Protein AF-A0A812L1A7-F1 (afdb_monomer_lite)

Secondary structure (DSSP, 8-state):
--S-SSSSS---HHHH-HHHHHHHHHHHHHHHHHH--TT--HHHHHHSHHHHHHHHS-BTTTTB--SSEEEHHHHHHHHHHTTSS-TTSSHHHHHHHH-TTSSSEEETHHHHHHHH----GGGTSPP-HHHHHHHHHHHHHHHSSHHHHIIIII-SSS-SS--HHHHHHHHHHTT--S-TTTT-

Structure (mmCIF, N/CA/C/O backbone):
data_AF-A0A812L1A7-F1
#
_entry.id   AF-A0A812L1A7-F1
#
loop_
_atom_site.group_PDB
_atom_site.id
_atom_site.type_symbol
_atom_site.label_atom_id
_atom_site.label_alt_id
_atom_site.label_comp_id
_atom_site.label_asym_id
_atom_site.label_entity_id
_atom_site.label_seq_id
_atom_site.pdbx_PDB_ins_code
_atom_site.Cartn_x
_atom_site.Cartn_y
_atom_site.Cartn_z
_atom_site.occupancy
_atom_site.B_iso_or_equiv
_atom_site.auth_seq_id
_atom_site.auth_comp_id
_atom_site.auth_asym_id
_atom_site.auth_atom_id
_atom_site.pdbx_PDB_model_num
ATOM 1 N N . ARG A 1 1 ? 2.038 -19.462 12.279 1.00 49.19 1 ARG A N 1
ATOM 2 C CA . ARG A 1 1 ? 1.525 -18.584 13.356 1.00 49.19 1 ARG A CA 1
ATOM 3 C C . ARG A 1 1 ? 2.384 -17.345 13.619 1.00 49.19 1 ARG A C 1
ATOM 5 O O . ARG A 1 1 ? 1.923 -16.506 14.358 1.00 49.19 1 ARG A O 1
ATOM 12 N N . SER A 1 2 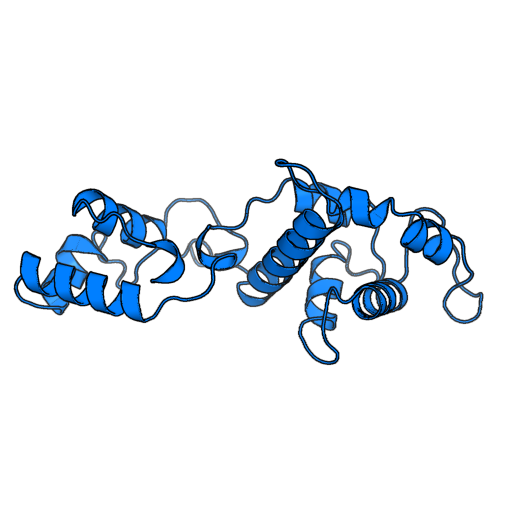? 3.599 -17.200 13.069 1.00 61.22 2 SER A N 1
ATOM 13 C CA . SER A 1 2 ? 4.426 -15.995 13.290 1.00 61.22 2 SER A CA 1
ATOM 14 C C . SER A 1 2 ? 4.256 -14.890 12.237 1.00 61.22 2 SER A C 1
ATOM 16 O O . SER A 1 2 ? 4.809 -13.817 12.426 1.00 61.22 2 SER A O 1
ATOM 18 N N . LEU A 1 3 ? 3.579 -15.174 11.117 1.00 61.34 3 LEU A N 1
ATOM 19 C CA . LEU A 1 3 ? 3.405 -14.243 9.986 1.00 61.34 3 LEU A CA 1
ATOM 20 C C . LEU A 1 3 ? 1.955 -13.773 9.809 1.00 61.34 3 LEU A C 1
ATOM 22 O O . LEU A 1 3 ? 1.720 -12.755 9.179 1.00 61.34 3 LEU A O 1
ATOM 26 N N . ASP A 1 4 ? 1.021 -14.532 10.372 1.00 69.25 4 ASP A N 1
ATOM 27 C CA . ASP A 1 4 ? -0.407 -14.240 10.448 1.00 69.25 4 ASP A CA 1
ATOM 28 C C . ASP A 1 4 ? -0.616 -13.554 11.801 1.00 69.25 4 ASP A C 1
ATOM 30 O O . ASP A 1 4 ? -0.660 -14.226 12.837 1.00 69.25 4 ASP A O 1
ATOM 34 N N . LEU A 1 5 ? -0.484 -12.224 11.795 1.00 62.59 5 LEU A N 1
ATOM 35 C CA . LEU A 1 5 ? -0.440 -11.398 13.006 1.00 62.59 5 LEU A CA 1
ATOM 36 C C . LEU A 1 5 ? -1.834 -11.190 13.604 1.00 62.59 5 LEU A C 1
ATOM 38 O O . LEU A 1 5 ? -1.938 -11.000 14.811 1.00 62.59 5 LEU A O 1
ATOM 42 N N . ASP A 1 6 ? -2.869 -11.241 12.773 1.00 68.50 6 ASP A N 1
ATOM 43 C CA . ASP A 1 6 ? -4.282 -11.082 13.114 1.00 68.50 6 ASP A CA 1
ATOM 44 C C . ASP A 1 6 ? -5.048 -12.410 13.202 1.00 68.50 6 ASP A C 1
ATOM 46 O O . ASP A 1 6 ? -6.196 -12.437 13.638 1.00 68.50 6 ASP A O 1
ATOM 50 N N . GLY A 1 7 ? -4.402 -13.533 12.888 1.00 64.31 7 GLY A N 1
ATOM 51 C CA . GLY A 1 7 ? -4.924 -14.873 13.141 1.00 64.31 7 GLY A CA 1
ATOM 52 C C . GLY A 1 7 ? -6.082 -15.272 12.228 1.00 64.31 7 GLY A C 1
ATOM 53 O O . GLY A 1 7 ? -6.804 -16.219 12.563 1.00 64.31 7 GLY A O 1
ATOM 54 N N . ASP A 1 8 ? -6.276 -14.572 11.109 1.00 71.81 8 ASP A N 1
ATOM 55 C CA . ASP A 1 8 ? -7.391 -14.785 10.184 1.00 71.81 8 ASP A CA 1
ATOM 56 C C . ASP A 1 8 ? -7.114 -15.899 9.155 1.00 71.81 8 ASP A C 1
ATOM 58 O O . ASP A 1 8 ? -8.019 -16.354 8.450 1.00 71.81 8 ASP A O 1
ATOM 62 N N . GLY A 1 9 ? -5.884 -16.425 9.144 1.00 71.12 9 GLY A N 1
ATOM 63 C CA . GLY A 1 9 ? -5.439 -17.486 8.248 1.00 71.12 9 GLY A CA 1
ATOM 64 C C . GLY A 1 9 ? -4.952 -16.989 6.887 1.00 71.12 9 GLY A C 1
ATOM 65 O O . GLY A 1 9 ? -4.507 -17.812 6.077 1.00 71.12 9 GLY A O 1
ATOM 66 N N . GLU A 1 10 ? -4.984 -15.683 6.644 1.00 74.69 10 GLU A N 1
ATOM 67 C CA . GLU A 1 10 ? -4.370 -15.010 5.511 1.00 74.69 10 GLU A CA 1
ATOM 68 C C . GLU A 1 10 ? -3.132 -14.225 5.969 1.00 74.69 10 GLU A C 1
ATOM 70 O O . GLU A 1 10 ? -2.863 -14.021 7.147 1.00 74.69 10 GLU A O 1
ATOM 75 N N . VAL A 1 11 ? -2.264 -13.874 5.022 1.00 77.56 11 VAL A N 1
ATOM 76 C CA . VAL A 1 11 ? -1.099 -13.037 5.315 1.00 77.56 11 VAL A CA 1
ATOM 77 C C . VAL A 1 11 ? -0.957 -12.028 4.187 1.00 77.56 11 VAL A C 1
ATOM 79 O O . VAL A 1 11 ? -0.493 -12.362 3.092 1.00 77.56 11 VAL A O 1
ATOM 82 N N . GLY A 1 12 ? -1.366 -10.793 4.466 1.00 83.75 12 GLY A N 1
ATOM 83 C CA . GLY A 1 12 ? -1.247 -9.666 3.549 1.00 83.75 12 GLY A CA 1
ATOM 84 C C . GLY A 1 12 ? 0.199 -9.201 3.351 1.00 83.75 12 GLY A C 1
ATOM 85 O O . GLY A 1 12 ? 1.093 -9.440 4.172 1.00 83.75 12 GLY A O 1
ATOM 86 N N . LEU A 1 13 ? 0.446 -8.489 2.250 1.00 86.38 13 LEU A N 1
ATOM 87 C CA . LEU A 1 13 ? 1.769 -7.924 1.961 1.00 86.38 13 LEU A CA 1
ATOM 88 C C . LEU A 1 13 ? 2.162 -6.862 3.002 1.00 86.38 13 LEU A C 1
ATOM 90 O O . LEU A 1 13 ? 3.332 -6.737 3.354 1.00 86.38 13 LEU A O 1
ATOM 94 N N . GLU A 1 14 ? 1.179 -6.137 3.524 1.00 87.00 14 GLU A N 1
ATOM 95 C CA . GLU A 1 14 ? 1.282 -5.167 4.610 1.00 87.00 14 GLU A CA 1
ATOM 96 C C . GLU A 1 14 ? 1.751 -5.781 5.933 1.00 87.00 14 GLU A C 1
ATOM 98 O O . GLU A 1 14 ? 2.463 -5.117 6.683 1.00 87.00 14 GLU A O 1
ATOM 103 N N . ALA A 1 15 ? 1.424 -7.051 6.192 1.00 82.88 15 ALA A N 1
ATOM 104 C CA . ALA A 1 15 ? 1.871 -7.770 7.381 1.00 82.88 15 ALA A CA 1
ATOM 105 C C . ALA A 1 15 ? 3.306 -8.303 7.215 1.00 82.88 15 ALA A C 1
ATOM 107 O O . ALA A 1 15 ? 4.096 -8.283 8.159 1.00 82.88 15 ALA A O 1
ATOM 108 N N . LEU A 1 16 ? 3.674 -8.745 6.005 1.00 84.38 16 LEU A N 1
ATOM 109 C CA . LEU A 1 16 ? 5.003 -9.304 5.714 1.00 84.38 16 LEU A CA 1
ATOM 110 C C . LEU A 1 16 ? 6.081 -8.243 5.503 1.00 84.38 16 LEU A C 1
ATOM 112 O O . LEU A 1 16 ? 7.225 -8.415 5.925 1.00 84.38 16 LEU A O 1
ATOM 116 N N . ALA A 1 17 ? 5.740 -7.184 4.777 1.00 87.12 17 ALA A N 1
ATOM 117 C CA . ALA A 1 17 ? 6.679 -6.181 4.304 1.00 87.12 17 ALA A CA 1
ATOM 118 C C . ALA A 1 17 ? 5.995 -4.803 4.244 1.00 87.12 17 ALA A C 1
ATOM 120 O O . ALA A 1 17 ? 5.817 -4.260 3.152 1.00 87.12 17 ALA A O 1
ATOM 121 N N . PRO A 1 18 ? 5.645 -4.201 5.398 1.00 86.44 18 PRO A N 1
ATOM 122 C CA . PRO A 1 18 ? 4.819 -2.990 5.469 1.00 86.44 18 PRO A CA 1
ATOM 123 C C . PRO A 1 18 ? 5.368 -1.835 4.626 1.00 86.44 18 PRO A C 1
ATOM 125 O O . PRO A 1 18 ? 4.641 -1.231 3.845 1.00 86.44 18 PRO A O 1
ATOM 128 N N . VAL A 1 19 ? 6.679 -1.588 4.693 1.00 87.12 19 VAL A N 1
ATOM 129 C CA . VAL A 1 19 ? 7.326 -0.505 3.928 1.00 87.12 19 VAL A CA 1
ATOM 130 C C . VAL A 1 19 ? 7.289 -0.776 2.417 1.00 87.12 19 VAL A C 1
ATOM 132 O O . VAL A 1 19 ? 7.146 0.144 1.610 1.00 87.12 19 VAL A O 1
ATOM 135 N N . ALA A 1 20 ? 7.420 -2.043 2.008 1.00 89.00 20 ALA A N 1
ATOM 136 C CA . ALA A 1 20 ? 7.327 -2.426 0.602 1.00 89.00 20 ALA A CA 1
ATOM 137 C C . ALA A 1 20 ? 5.882 -2.321 0.102 1.00 89.00 20 ALA A C 1
ATOM 139 O O . ALA A 1 20 ? 5.663 -1.800 -0.989 1.00 89.00 20 ALA A O 1
ATOM 140 N N . ALA A 1 21 ? 4.914 -2.759 0.912 1.00 90.88 21 ALA A N 1
ATOM 141 C CA . ALA A 1 21 ? 3.491 -2.634 0.629 1.00 90.88 21 ALA A CA 1
ATOM 142 C C . ALA A 1 21 ? 3.104 -1.164 0.421 1.00 90.88 21 ALA A C 1
ATOM 144 O O . ALA A 1 21 ? 2.554 -0.824 -0.620 1.00 90.88 21 ALA A O 1
ATOM 145 N N . GLU A 1 22 ? 3.481 -0.274 1.340 1.00 88.88 22 GLU A N 1
ATOM 146 C CA . GLU A 1 22 ? 3.251 1.171 1.220 1.00 88.88 22 GLU A CA 1
ATOM 147 C C . GLU A 1 22 ? 3.880 1.743 -0.059 1.00 88.88 22 GLU A C 1
ATOM 149 O O . GLU A 1 22 ? 3.225 2.432 -0.842 1.00 88.88 22 GLU A O 1
ATOM 154 N N . THR A 1 23 ? 5.136 1.385 -0.334 1.00 89.88 23 THR A N 1
ATOM 155 C CA . THR A 1 23 ? 5.854 1.856 -1.527 1.00 89.88 23 THR A CA 1
ATOM 156 C C . THR A 1 23 ? 5.176 1.401 -2.826 1.00 89.88 23 THR A C 1
ATOM 158 O O . THR A 1 23 ? 5.037 2.182 -3.772 1.00 89.88 23 THR A O 1
ATOM 161 N N . LEU A 1 24 ? 4.743 0.141 -2.891 1.00 91.25 24 LEU A N 1
ATOM 162 C CA . LEU A 1 24 ? 4.042 -0.425 -4.043 1.00 91.25 24 LEU A CA 1
ATOM 163 C C . LEU A 1 24 ? 2.636 0.161 -4.198 1.00 91.25 24 LEU A C 1
ATOM 165 O O . LEU A 1 24 ? 2.216 0.428 -5.323 1.00 91.25 24 LEU A O 1
ATOM 169 N N . ALA A 1 25 ? 1.928 0.392 -3.091 1.00 91.31 25 ALA A N 1
ATOM 170 C CA . ALA A 1 25 ? 0.604 1.000 -3.083 1.00 91.31 25 ALA A CA 1
ATOM 171 C C . ALA A 1 25 ? 0.666 2.436 -3.619 1.00 91.31 25 ALA A C 1
ATOM 173 O O . ALA A 1 25 ? -0.082 2.778 -4.536 1.00 91.31 25 ALA A O 1
ATOM 174 N N . GLY A 1 26 ? 1.625 3.236 -3.143 1.00 89.69 26 GLY A N 1
ATOM 175 C CA . GLY A 1 26 ? 1.858 4.593 -3.638 1.00 89.69 26 GLY A CA 1
ATOM 176 C C . GLY A 1 26 ? 2.230 4.622 -5.124 1.00 89.69 26 GLY A C 1
ATOM 177 O O . GLY A 1 26 ? 1.664 5.400 -5.895 1.00 89.69 26 GLY A O 1
ATOM 178 N N . PHE A 1 27 ? 3.120 3.725 -5.569 1.00 90.56 27 PHE A N 1
ATOM 179 C CA . PHE A 1 27 ? 3.441 3.596 -6.995 1.00 90.56 27 PHE A CA 1
ATOM 180 C C . PHE A 1 27 ? 2.211 3.211 -7.829 1.00 90.56 27 PHE A C 1
ATOM 182 O O . PHE A 1 27 ? 1.974 3.805 -8.883 1.00 90.56 27 PHE A O 1
ATOM 189 N N . LYS A 1 28 ? 1.400 2.260 -7.354 1.00 90.88 28 LYS A N 1
ATOM 190 C CA . LYS A 1 28 ? 0.164 1.854 -8.027 1.00 90.88 28 LYS A CA 1
ATOM 191 C C . LYS A 1 28 ? -0.818 3.017 -8.149 1.00 90.88 28 LYS A C 1
ATOM 193 O O . LYS A 1 28 ? -1.335 3.242 -9.239 1.00 90.88 28 LYS A O 1
ATOM 198 N N . GLN A 1 29 ? -1.049 3.781 -7.080 1.00 89.69 29 GLN A N 1
ATOM 199 C CA . GLN A 1 29 ? -1.911 4.967 -7.127 1.00 89.69 29 GLN A CA 1
ATOM 200 C C . GLN A 1 29 ? -1.421 5.989 -8.150 1.00 89.69 29 GLN A C 1
ATOM 202 O O . GLN A 1 29 ? -2.212 6.491 -8.949 1.00 89.69 29 GLN A O 1
ATOM 207 N N . TRP A 1 30 ? -0.114 6.263 -8.163 1.00 89.94 30 TRP A N 1
ATOM 208 C CA . TRP A 1 30 ? 0.485 7.141 -9.160 1.00 89.94 30 TRP A CA 1
ATOM 209 C C . TRP A 1 30 ? 0.242 6.619 -10.582 1.00 89.94 30 TRP A C 1
ATOM 211 O O . TRP A 1 30 ? -0.208 7.376 -11.444 1.00 89.94 30 TRP A O 1
ATOM 221 N N . ALA A 1 31 ? 0.484 5.328 -10.827 1.00 90.62 31 ALA A N 1
ATOM 222 C CA . ALA A 1 31 ? 0.313 4.721 -12.142 1.00 90.62 31 ALA A CA 1
ATOM 223 C C . ALA A 1 31 ? -1.149 4.771 -12.608 1.00 90.62 31 ALA A C 1
ATOM 225 O O . ALA A 1 31 ? -1.400 5.102 -13.766 1.00 90.62 31 ALA A O 1
ATOM 226 N N . VAL A 1 32 ? -2.102 4.512 -11.709 1.00 88.69 32 VAL A N 1
ATOM 227 C CA . VAL A 1 32 ? -3.544 4.629 -11.977 1.00 88.69 32 VAL A CA 1
ATOM 228 C C . VAL A 1 32 ? -3.920 6.062 -12.331 1.00 88.69 32 VAL A C 1
ATOM 230 O O . VAL A 1 32 ? -4.572 6.282 -13.348 1.00 88.69 32 VAL A O 1
ATOM 233 N N . ALA A 1 33 ? -3.450 7.043 -11.560 1.00 89.25 33 ALA A N 1
ATOM 234 C CA . ALA A 1 33 ? -3.747 8.452 -11.809 1.00 89.25 33 ALA A CA 1
ATOM 235 C C . ALA A 1 33 ? -3.210 8.962 -13.161 1.00 89.25 33 ALA A C 1
ATOM 237 O O . ALA A 1 33 ? -3.797 9.871 -13.744 1.00 89.25 33 ALA A O 1
ATOM 238 N N . HIS A 1 34 ? -2.109 8.394 -13.664 1.00 88.50 34 HIS A N 1
ATOM 239 C CA . HIS A 1 34 ? -1.449 8.863 -14.890 1.00 88.50 34 HIS A CA 1
ATOM 240 C C . HIS A 1 34 ? -1.768 8.026 -16.136 1.00 88.50 34 HIS A C 1
ATOM 242 O O . HIS A 1 34 ? -1.664 8.539 -17.250 1.00 88.50 34 HIS A O 1
ATOM 248 N N . TYR A 1 35 ? -2.125 6.749 -15.975 1.00 84.12 35 TYR A N 1
ATOM 249 C CA . TYR A 1 35 ? -2.236 5.798 -17.088 1.00 84.12 35 TYR A CA 1
ATOM 250 C C . TYR A 1 35 ? -3.511 4.941 -17.060 1.00 84.12 35 TYR A C 1
ATOM 252 O O . TYR A 1 35 ? -3.663 4.097 -17.943 1.00 84.12 35 TYR A O 1
ATOM 260 N N . GLY A 1 36 ? -4.394 5.089 -16.064 1.00 73.00 36 GLY A N 1
ATOM 261 C CA . GLY A 1 36 ? -5.356 4.041 -15.717 1.00 73.00 36 GLY A CA 1
ATOM 262 C C . GLY A 1 36 ? -6.839 4.268 -15.940 1.00 73.00 36 GLY A C 1
ATOM 263 O O . GLY A 1 36 ? -7.311 5.351 -16.268 1.00 73.00 36 GLY A O 1
ATOM 264 N N . THR A 1 37 ? -7.544 3.150 -15.743 1.00 66.06 37 THR A N 1
ATOM 265 C CA . THR A 1 37 ? -9.000 2.993 -15.587 1.00 66.06 37 THR A CA 1
ATOM 266 C C . THR A 1 37 ? -9.269 2.378 -14.203 1.00 66.06 37 THR A C 1
ATOM 268 O O . THR A 1 37 ? -8.320 2.039 -13.491 1.00 66.06 37 THR A O 1
ATOM 271 N N . ASP A 1 38 ? -10.531 2.170 -13.828 1.00 56.03 38 ASP A N 1
ATOM 272 C CA . ASP A 1 38 ? -10.962 1.716 -12.490 1.00 56.03 38 ASP A CA 1
ATOM 273 C C . ASP A 1 38 ? -10.359 0.370 -12.002 1.00 56.03 38 ASP A C 1
ATOM 275 O O . ASP A 1 38 ? -10.516 0.010 -10.836 1.00 56.03 38 ASP A O 1
ATOM 279 N N . LEU A 1 39 ? -9.665 -0.392 -12.864 1.00 55.44 39 LEU A N 1
ATOM 280 C CA . LEU A 1 39 ? -9.136 -1.738 -12.582 1.00 55.44 39 LEU A CA 1
ATOM 281 C C . LEU A 1 39 ? -7.596 -1.841 -12.452 1.00 55.44 39 LEU A C 1
ATOM 283 O O . LEU A 1 39 ? -7.093 -2.951 -12.289 1.00 55.44 39 LEU A O 1
ATOM 287 N N . GLY A 1 40 ? -6.844 -0.732 -12.468 1.00 64.75 40 GLY A N 1
ATOM 288 C CA . GLY A 1 40 ? -5.366 -0.730 -12.387 1.00 64.75 40 GLY A CA 1
ATOM 289 C C . GLY A 1 40 ? -4.674 -0.446 -13.731 1.00 64.75 40 GLY A C 1
ATOM 290 O O . GLY A 1 40 ? -5.288 -0.596 -14.787 1.00 64.75 40 GLY A O 1
ATOM 291 N N . SER A 1 41 ? -3.414 0.018 -13.717 1.00 78.69 41 SER A N 1
ATOM 292 C CA . SER A 1 41 ? -2.672 0.369 -14.948 1.00 78.69 41 SER A CA 1
ATOM 293 C C . SER A 1 41 ? -1.145 0.462 -14.833 1.00 78.69 41 SER A C 1
ATOM 295 O O . SER A 1 41 ? -0.494 1.112 -15.661 1.00 78.69 41 SER A O 1
ATOM 297 N N . CYS A 1 42 ? -0.538 -0.207 -13.859 1.00 90.75 42 CYS A N 1
ATOM 298 C CA . CYS A 1 42 ? 0.907 -0.409 -13.792 1.00 90.75 42 CYS A CA 1
ATOM 299 C C . CYS A 1 42 ? 1.428 -1.057 -15.087 1.00 90.75 42 CYS A C 1
ATOM 301 O O . CYS A 1 42 ? 2.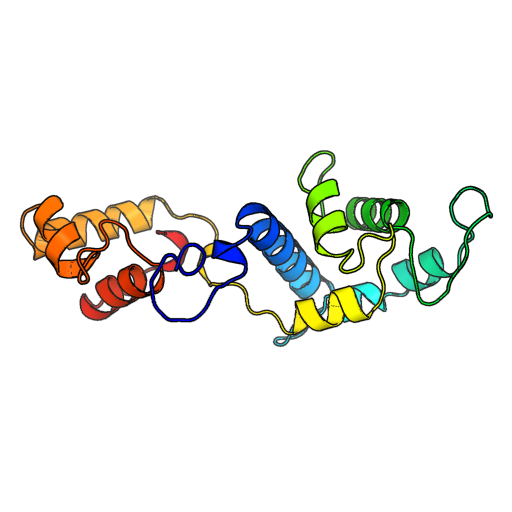462 -0.646 -15.622 1.00 90.75 42 CYS A O 1
ATOM 303 N N . ALA A 1 43 ? 0.683 -2.012 -15.656 1.00 91.88 43 ALA A N 1
ATOM 304 C CA . ALA A 1 43 ? 1.026 -2.629 -16.934 1.00 91.88 43 ALA A CA 1
ATOM 305 C C . ALA A 1 43 ? 0.891 -1.661 -18.125 1.00 91.88 43 ALA A C 1
ATOM 307 O O . ALA A 1 43 ? 1.672 -1.753 -19.075 1.00 91.88 43 ALA A O 1
ATOM 308 N N . LEU A 1 44 ? -0.041 -0.700 -18.088 1.00 90.88 44 LEU A N 1
ATOM 309 C CA . LEU A 1 44 ? -0.143 0.333 -19.130 1.00 90.88 44 LEU A CA 1
ATOM 310 C C . LEU A 1 44 ? 1.017 1.323 -19.052 1.00 90.88 44 LEU A C 1
ATOM 312 O O . LEU A 1 44 ? 1.562 1.704 -20.088 1.00 90.88 44 LEU A O 1
ATOM 316 N N . PHE A 1 45 ? 1.457 1.676 -17.843 1.00 91.38 45 PHE A N 1
ATOM 317 C CA . PHE A 1 45 ? 2.690 2.435 -17.671 1.00 91.38 45 PHE A CA 1
ATOM 318 C C . PHE A 1 45 ? 3.885 1.686 -18.281 1.00 91.38 45 PHE A C 1
ATOM 320 O O . PHE A 1 45 ? 4.639 2.266 -19.068 1.00 91.38 45 PHE A O 1
ATOM 327 N N . TRP A 1 46 ? 4.017 0.381 -18.015 1.00 92.88 46 TRP A N 1
ATOM 328 C CA . TRP A 1 46 ? 5.029 -0.467 -18.654 1.00 92.88 46 TRP A CA 1
ATOM 329 C C . TRP A 1 46 ? 4.921 -0.474 -20.187 1.00 92.88 46 TRP A C 1
ATOM 331 O O . TRP A 1 46 ? 5.938 -0.415 -20.886 1.00 92.88 46 TRP A O 1
ATOM 341 N N . ALA A 1 47 ? 3.707 -0.505 -20.730 1.00 92.06 47 ALA A N 1
ATOM 342 C CA . ALA A 1 47 ? 3.446 -0.464 -22.167 1.00 92.06 47 ALA A CA 1
ATOM 343 C C . ALA A 1 47 ? 3.578 0.940 -22.790 1.00 92.06 47 ALA A C 1
ATOM 345 O O . ALA A 1 47 ? 3.469 1.072 -24.010 1.00 92.06 47 ALA A O 1
ATOM 346 N N . SER A 1 48 ? 3.835 1.984 -21.994 1.00 91.56 48 SER A N 1
ATOM 347 C CA . SER A 1 48 ? 3.936 3.355 -22.496 1.00 91.56 48 SER A CA 1
ATOM 348 C C . SER A 1 48 ? 5.005 3.491 -23.593 1.00 91.56 48 SER A C 1
ATOM 350 O O . SER A 1 48 ? 6.028 2.788 -23.565 1.00 91.56 48 SER A O 1
ATOM 352 N N . PRO A 1 49 ? 4.826 4.418 -24.556 1.00 92.06 49 PRO A N 1
ATOM 353 C CA . PRO A 1 49 ? 5.835 4.678 -25.582 1.00 92.06 49 PRO A CA 1
ATOM 354 C C . PRO A 1 49 ? 7.204 5.019 -24.981 1.00 92.06 49 PRO A C 1
ATOM 356 O O . PRO A 1 49 ? 8.223 4.512 -25.443 1.00 92.06 49 PRO A O 1
ATOM 359 N N . MET A 1 50 ? 7.220 5.799 -23.894 1.00 90.88 50 MET A N 1
ATOM 360 C CA . MET A 1 50 ? 8.435 6.168 -23.165 1.00 90.88 50 MET A CA 1
ATOM 361 C C . MET A 1 50 ? 9.215 4.935 -22.690 1.00 90.88 50 MET A C 1
ATOM 363 O O . MET A 1 50 ? 10.390 4.782 -23.028 1.00 90.88 50 MET A O 1
ATOM 367 N N . LEU A 1 51 ? 8.576 4.031 -21.936 1.00 91.94 51 LEU A N 1
ATOM 368 C CA . LEU A 1 51 ? 9.260 2.839 -21.430 1.00 91.94 51 LEU A CA 1
ATOM 369 C C . LEU A 1 51 ? 9.591 1.838 -22.536 1.00 91.94 51 LEU A C 1
ATOM 371 O O . LEU A 1 51 ? 10.620 1.169 -22.470 1.00 91.94 51 LEU A O 1
ATOM 375 N N . THR A 1 52 ? 8.767 1.761 -23.577 1.00 93.25 52 THR A N 1
ATOM 376 C CA . THR A 1 52 ? 9.031 0.903 -24.736 1.00 93.25 52 THR A CA 1
ATOM 377 C C . THR A 1 52 ? 10.312 1.308 -25.462 1.00 93.25 52 THR A C 1
ATOM 379 O O . THR A 1 52 ? 11.132 0.445 -25.782 1.00 93.25 52 THR A O 1
ATOM 382 N N . GLU A 1 53 ? 10.526 2.603 -25.686 1.00 92.50 53 GLU A N 1
ATOM 383 C CA . GLU A 1 53 ? 11.748 3.087 -26.333 1.00 92.50 53 GLU A CA 1
ATOM 384 C C . GLU A 1 53 ? 12.971 2.966 -25.414 1.00 92.50 53 GLU A C 1
ATOM 386 O O . GLU A 1 53 ? 14.033 2.528 -25.864 1.00 92.50 53 GLU A O 1
ATOM 391 N N . LEU A 1 54 ? 12.819 3.213 -24.107 1.00 91.94 54 LEU A N 1
ATOM 392 C CA . LEU A 1 54 ? 13.892 2.994 -23.127 1.00 91.94 54 LEU A CA 1
ATOM 393 C C . LEU A 1 54 ? 14.326 1.523 -23.025 1.00 91.94 54 LEU A C 1
ATOM 395 O O . LEU A 1 54 ? 15.518 1.241 -22.880 1.00 91.94 54 LEU A O 1
ATOM 399 N N . ARG A 1 55 ? 13.394 0.571 -23.150 1.00 93.19 55 ARG A N 1
ATOM 400 C CA . ARG A 1 55 ? 13.718 -0.864 -23.214 1.00 93.19 55 ARG A CA 1
ATOM 401 C C . ARG A 1 55 ? 14.566 -1.201 -24.434 1.00 93.19 55 ARG A C 1
ATOM 403 O O . ARG A 1 55 ? 15.630 -1.806 -24.309 1.00 93.19 55 ARG A O 1
ATOM 410 N N . LYS A 1 56 ? 14.122 -0.763 -25.614 1.00 92.56 56 LYS A N 1
ATOM 411 C CA . LYS A 1 56 ? 14.805 -1.031 -26.889 1.00 92.56 56 LYS A CA 1
ATOM 412 C C . LYS A 1 56 ? 16.182 -0.374 -26.982 1.00 92.56 56 LYS A C 1
ATOM 414 O O . LYS A 1 56 ? 17.028 -0.875 -27.738 1.00 92.56 56 LYS A O 1
ATOM 419 N N . ALA A 1 57 ? 16.394 0.733 -26.269 1.00 90.81 57 ALA A N 1
ATOM 420 C CA . ALA A 1 57 ? 17.664 1.438 -26.222 1.00 90.81 57 ALA A CA 1
ATOM 421 C C . ALA A 1 57 ? 18.765 0.579 -25.562 1.00 90.81 57 ALA A C 1
ATOM 423 O O . ALA A 1 57 ? 18.492 -0.186 -24.634 1.00 90.81 57 ALA A O 1
ATOM 424 N N . PRO A 1 58 ? 20.030 0.678 -26.011 1.00 90.75 58 PRO A N 1
ATOM 425 C CA . PRO A 1 58 ? 21.133 -0.020 -25.364 1.00 90.75 58 PRO A CA 1
ATOM 426 C C . PRO A 1 58 ? 21.356 0.493 -23.933 1.00 90.75 58 PRO A C 1
ATOM 428 O O . PRO A 1 58 ? 21.543 1.685 -23.702 1.00 90.75 58 PRO A O 1
ATOM 431 N N . GLN A 1 59 ? 21.397 -0.421 -22.969 1.00 89.19 59 GLN A N 1
ATOM 432 C CA . GLN A 1 59 ? 21.599 -0.143 -21.547 1.00 89.19 59 GLN A CA 1
ATOM 433 C C . GLN A 1 59 ? 22.983 -0.636 -21.097 1.00 89.19 59 GLN A C 1
ATOM 435 O O . GLN A 1 59 ? 23.640 -1.421 -21.786 1.00 89.19 59 GLN A O 1
ATOM 440 N N . ARG A 1 60 ? 23.458 -0.159 -19.935 1.00 86.94 60 ARG A N 1
ATOM 441 C CA . ARG A 1 60 ? 24.785 -0.500 -19.376 1.00 86.94 60 ARG A CA 1
ATOM 442 C C . ARG A 1 60 ? 25.909 -0.320 -20.411 1.00 86.94 60 ARG A C 1
ATOM 444 O O . ARG A 1 60 ? 26.656 -1.253 -20.701 1.00 86.94 60 ARG A O 1
ATOM 451 N N . GLN A 1 61 ? 25.986 0.881 -20.994 1.00 86.00 61 GLN A N 1
ATOM 452 C CA . GLN A 1 61 ? 26.969 1.237 -22.031 1.00 86.00 61 GLN A CA 1
ATOM 453 C C . GLN A 1 61 ? 26.933 0.291 -23.249 1.00 86.00 61 GLN A C 1
ATOM 455 O O . GLN A 1 61 ? 27.965 -0.065 -23.807 1.00 86.00 61 GLN A O 1
ATOM 460 N N . GLY A 1 62 ? 25.739 -0.171 -23.629 1.00 86.50 62 GLY A N 1
ATOM 461 C CA . GLY A 1 62 ? 25.534 -1.038 -24.790 1.00 86.50 62 GLY A CA 1
ATOM 462 C C . GLY A 1 62 ? 25.725 -2.534 -24.544 1.00 86.50 62 GLY A C 1
ATOM 463 O O . GLY A 1 62 ? 25.561 -3.320 -25.472 1.00 86.50 62 GLY A O 1
ATOM 464 N N . ARG A 1 63 ? 26.027 -2.956 -23.310 1.00 89.06 63 ARG A N 1
ATOM 465 C CA . ARG A 1 63 ? 26.199 -4.380 -22.963 1.00 89.06 63 ARG A CA 1
ATOM 466 C C . ARG A 1 63 ? 24.884 -5.125 -22.737 1.00 89.06 63 ARG A C 1
ATOM 468 O O . ARG A 1 63 ? 24.899 -6.347 -22.637 1.00 89.06 63 ARG A O 1
ATOM 475 N N . TRP A 1 64 ? 23.769 -4.410 -22.607 1.00 89.06 64 TRP A N 1
ATOM 476 C CA . TRP A 1 64 ? 22.449 -4.995 -22.390 1.00 89.06 64 TRP A CA 1
ATOM 477 C C . TRP A 1 64 ? 21.414 -4.376 -23.322 1.00 89.06 64 TRP A C 1
ATOM 479 O O . TRP A 1 64 ? 21.398 -3.161 -23.514 1.00 89.06 64 TRP A O 1
ATOM 489 N N . ARG A 1 65 ? 20.531 -5.205 -23.880 1.00 91.19 65 ARG A N 1
ATOM 490 C CA . ARG A 1 65 ? 19.407 -4.767 -24.710 1.00 91.19 65 ARG A CA 1
ATOM 491 C C . ARG A 1 65 ? 18.297 -5.808 -24.656 1.00 91.19 65 ARG A C 1
ATOM 493 O O . ARG A 1 65 ? 18.563 -6.992 -24.846 1.00 91.19 65 ARG A O 1
ATOM 500 N N . SER A 1 66 ? 17.064 -5.374 -24.426 1.00 91.50 66 SER A N 1
ATOM 501 C CA . SER A 1 66 ? 15.885 -6.235 -24.495 1.00 91.50 66 SER A CA 1
ATOM 502 C C . SER A 1 66 ? 14.643 -5.387 -24.729 1.00 91.50 66 SER A C 1
ATOM 504 O O . SER A 1 66 ? 14.503 -4.317 -24.162 1.00 91.50 66 SER A O 1
ATOM 506 N N . ASP A 1 67 ? 13.718 -5.869 -25.544 1.00 90.94 67 ASP A N 1
ATOM 507 C CA . ASP A 1 67 ? 12.393 -5.274 -25.735 1.00 90.94 67 ASP A CA 1
ATOM 508 C C . ASP A 1 67 ? 11.384 -5.691 -24.646 1.00 90.94 67 ASP A C 1
ATOM 510 O O . ASP A 1 67 ? 10.385 -5.001 -24.432 1.00 90.94 67 ASP A O 1
ATOM 514 N N . LYS A 1 68 ? 11.671 -6.787 -23.931 1.00 91.75 68 LYS A N 1
ATOM 515 C CA . LYS A 1 68 ? 10.808 -7.395 -22.903 1.00 91.75 68 LYS A CA 1
ATOM 516 C C . LYS A 1 68 ? 11.244 -7.121 -21.467 1.00 91.75 68 LYS A C 1
ATOM 518 O O . LYS A 1 68 ? 10.428 -7.240 -20.561 1.00 91.75 68 LYS A O 1
ATOM 523 N N . LYS A 1 69 ? 12.521 -6.801 -21.246 1.00 92.88 69 LYS A N 1
ATOM 524 C CA . LYS A 1 69 ? 13.114 -6.612 -19.913 1.00 92.88 69 LYS A CA 1
ATOM 525 C C . LYS A 1 69 ? 13.866 -5.295 -19.835 1.00 92.88 69 LYS A C 1
ATOM 527 O O . LYS A 1 69 ? 14.479 -4.867 -20.811 1.00 92.88 69 LYS A O 1
ATOM 532 N N . MET A 1 70 ? 13.886 -4.684 -18.659 1.00 92.88 70 MET A N 1
ATOM 533 C CA . MET A 1 70 ? 14.641 -3.457 -18.407 1.00 92.88 70 MET A CA 1
ATOM 534 C C . MET A 1 70 ? 15.509 -3.610 -17.170 1.00 92.88 70 MET A C 1
ATOM 536 O O . MET A 1 70 ? 15.039 -4.142 -16.169 1.00 92.88 70 MET A O 1
ATOM 540 N N . LEU A 1 71 ? 16.754 -3.124 -17.214 1.00 92.69 71 LEU A N 1
ATOM 541 C CA . LEU A 1 71 ? 17.579 -3.066 -16.011 1.00 92.69 71 LEU A CA 1
ATOM 542 C C . LEU A 1 71 ? 16.881 -2.222 -14.953 1.00 92.69 71 LEU A C 1
ATOM 544 O O . LEU A 1 71 ? 16.374 -1.136 -15.245 1.00 92.69 71 LEU A O 1
ATOM 548 N N . LEU A 1 72 ? 16.926 -2.691 -13.712 1.00 91.00 72 LEU A N 1
ATOM 549 C CA . LEU A 1 72 ? 16.242 -2.035 -12.612 1.00 91.00 72 LEU A CA 1
ATOM 550 C C . LEU A 1 72 ? 16.724 -0.593 -12.411 1.00 91.00 72 LEU A C 1
ATOM 552 O O . LEU A 1 72 ? 15.931 0.309 -12.168 1.00 91.00 72 LEU A O 1
ATOM 556 N N . SER A 1 73 ? 18.019 -0.343 -12.605 1.00 89.44 73 SER A N 1
ATOM 557 C CA . SER A 1 73 ? 18.585 1.006 -12.544 1.00 89.44 73 SER A CA 1
ATOM 558 C C . SER A 1 73 ? 18.033 1.946 -13.622 1.00 89.44 73 SER A C 1
ATOM 560 O O . SER A 1 73 ? 17.796 3.119 -13.339 1.00 89.44 73 SER A O 1
ATOM 562 N N . ALA A 1 74 ? 17.798 1.442 -14.838 1.00 91.56 74 ALA A N 1
ATOM 563 C CA . ALA A 1 74 ? 17.190 2.213 -15.920 1.00 91.56 74 ALA A CA 1
ATOM 564 C C . ALA A 1 74 ? 15.706 2.482 -15.635 1.00 91.56 74 ALA A C 1
ATOM 566 O O . ALA A 1 74 ? 15.244 3.608 -15.806 1.00 91.56 74 ALA A O 1
ATOM 567 N N . PHE A 1 75 ? 14.987 1.482 -15.118 1.00 91.62 75 PHE A N 1
ATOM 568 C CA . PHE A 1 75 ? 13.594 1.627 -14.701 1.00 91.62 75 PHE A CA 1
ATOM 569 C C . PHE A 1 75 ? 13.422 2.671 -13.591 1.00 91.62 75 PHE A C 1
ATOM 571 O O . PHE A 1 75 ? 12.609 3.581 -13.715 1.00 91.62 75 PHE A O 1
ATOM 578 N N . VAL A 1 76 ? 14.233 2.593 -12.533 1.00 90.12 76 VAL A N 1
ATOM 579 C CA . VAL A 1 76 ? 14.207 3.560 -11.428 1.00 90.12 76 VAL A CA 1
ATOM 580 C C . VAL A 1 76 ? 14.548 4.971 -11.911 1.00 90.12 76 VAL A C 1
ATOM 582 O O . VAL A 1 76 ? 13.971 5.937 -11.418 1.00 90.12 76 VAL A O 1
ATOM 585 N N . SER A 1 77 ? 15.455 5.116 -12.883 1.00 89.44 77 SER A N 1
ATOM 586 C CA . SER A 1 77 ? 15.700 6.418 -13.515 1.00 89.44 77 SER A CA 1
ATOM 587 C C . SER A 1 77 ? 14.447 6.929 -14.221 1.00 89.44 77 SER A C 1
ATOM 589 O O . SER A 1 77 ? 14.022 8.046 -13.956 1.00 89.44 77 SER A O 1
ATOM 591 N N . ALA A 1 78 ? 13.806 6.086 -15.034 1.00 89.88 78 ALA A N 1
ATOM 592 C CA . ALA A 1 78 ? 12.600 6.455 -15.768 1.00 89.88 78 ALA A CA 1
ATOM 593 C C . ALA A 1 78 ? 11.442 6.856 -14.841 1.00 89.88 78 ALA A C 1
ATOM 595 O O . ALA A 1 78 ? 10.721 7.805 -15.131 1.00 89.88 78 ALA A O 1
ATOM 596 N N . LEU A 1 79 ? 11.280 6.177 -13.703 1.00 88.94 79 LEU A N 1
ATOM 597 C CA . LEU A 1 79 ? 10.292 6.544 -12.688 1.00 88.94 79 LEU A CA 1
ATOM 598 C C . LEU A 1 79 ? 10.564 7.925 -12.073 1.00 88.94 79 LEU A C 1
ATOM 600 O O . LEU A 1 79 ? 9.624 8.677 -11.824 1.00 88.94 79 LEU A O 1
ATOM 604 N N . ARG A 1 80 ? 11.834 8.277 -11.835 1.00 88.69 80 ARG A N 1
ATOM 605 C CA . ARG A 1 80 ? 12.206 9.619 -11.354 1.00 88.69 80 ARG A CA 1
ATOM 606 C C . ARG A 1 80 ? 11.914 10.676 -12.408 1.00 88.69 80 ARG A C 1
ATOM 608 O O . ARG A 1 80 ? 11.348 11.713 -12.078 1.00 88.69 80 ARG A O 1
ATOM 615 N N . ASP A 1 81 ? 12.263 10.392 -13.658 1.00 87.94 81 ASP A N 1
ATOM 616 C CA . ASP A 1 81 ? 12.050 11.307 -14.781 1.00 87.94 81 ASP A CA 1
ATOM 617 C C . ASP A 1 81 ? 10.550 11.523 -15.050 1.00 87.94 81 ASP A C 1
ATOM 619 O O . ASP A 1 81 ? 10.132 12.627 -15.389 1.00 87.94 81 ASP A O 1
ATOM 623 N N . ALA A 1 82 ? 9.726 10.497 -14.816 1.00 85.62 82 ALA A N 1
ATOM 624 C CA . ALA A 1 82 ? 8.268 10.572 -14.886 1.00 85.62 82 ALA A CA 1
ATOM 625 C C . ALA A 1 82 ? 7.611 11.224 -13.651 1.00 85.62 82 ALA A C 1
ATOM 627 O O . ALA A 1 82 ? 6.393 11.381 -13.623 1.00 85.62 82 ALA A O 1
ATOM 628 N N . GLY A 1 83 ? 8.384 11.576 -12.616 1.00 85.25 83 GLY A N 1
ATOM 629 C CA . GLY A 1 83 ? 7.867 12.160 -11.375 1.00 85.25 83 GLY A CA 1
ATOM 630 C C . GLY A 1 83 ? 7.137 11.175 -10.452 1.00 85.25 83 GLY A C 1
ATOM 631 O O . GLY A 1 83 ? 6.495 11.612 -9.502 1.00 85.25 83 GLY A O 1
ATOM 632 N N . ALA A 1 84 ? 7.246 9.865 -10.697 1.00 83.62 84 ALA A N 1
ATOM 633 C CA . ALA A 1 84 ? 6.612 8.820 -9.888 1.00 83.62 84 ALA A CA 1
ATOM 634 C C . ALA A 1 84 ? 7.244 8.665 -8.500 1.00 83.62 84 ALA A C 1
ATOM 636 O O . ALA A 1 84 ? 6.595 8.230 -7.555 1.00 83.62 84 ALA A O 1
ATOM 637 N N . ILE A 1 85 ? 8.534 8.986 -8.388 1.00 82.44 85 ILE A N 1
ATOM 638 C CA . ILE A 1 85 ? 9.328 8.847 -7.165 1.00 82.44 85 ILE A CA 1
ATOM 639 C C . ILE A 1 85 ? 10.284 10.032 -7.024 1.00 82.44 85 ILE A C 1
ATOM 641 O O . ILE A 1 85 ? 10.905 10.473 -7.995 1.00 82.44 85 ILE A O 1
ATOM 645 N N . LYS A 1 86 ? 10.451 10.538 -5.799 1.00 74.69 86 LYS A N 1
ATOM 646 C CA . LYS A 1 86 ? 11.418 11.603 -5.503 1.00 74.69 86 LYS A CA 1
ATOM 647 C C . LYS A 1 86 ? 12.826 11.038 -5.311 1.00 74.69 86 LYS A C 1
ATOM 649 O O . LYS A 1 86 ? 13.043 9.859 -5.027 1.00 74.69 86 LYS A O 1
ATOM 654 N N . ARG A 1 87 ? 13.835 11.896 -5.475 1.00 64.25 87 ARG A N 1
ATOM 655 C CA . ARG A 1 87 ? 15.245 11.519 -5.303 1.00 64.25 87 ARG A CA 1
ATOM 656 C C . ARG A 1 87 ? 15.513 11.202 -3.824 1.00 64.25 87 ARG A C 1
ATOM 658 O O . ARG A 1 87 ? 15.454 12.098 -2.996 1.00 64.25 87 ARG A O 1
ATOM 665 N N . GLY A 1 88 ? 15.831 9.944 -3.516 1.00 61.91 88 GLY A N 1
ATOM 666 C CA . GLY A 1 88 ? 16.143 9.482 -2.153 1.00 61.91 88 GLY A CA 1
ATOM 667 C C . GLY A 1 88 ? 14.990 8.786 -1.421 1.00 61.91 88 GLY A C 1
ATOM 668 O O . GLY A 1 88 ? 15.252 8.060 -0.470 1.00 61.91 88 GLY A O 1
ATOM 669 N N . GLU A 1 89 ? 13.751 8.908 -1.899 1.00 63.34 89 GLU A N 1
ATOM 670 C CA . GLU A 1 89 ? 12.587 8.224 -1.320 1.00 63.34 89 GLU A CA 1
ATOM 671 C C . GLU A 1 89 ? 12.310 6.919 -2.067 1.00 63.34 89 GLU A C 1
ATOM 673 O O . GLU A 1 89 ? 12.192 6.935 -3.292 1.00 63.34 89 GLU A O 1
ATOM 678 N N . GLY A 1 90 ? 12.246 5.790 -1.347 1.00 65.81 90 GLY A N 1
ATOM 679 C CA . GLY A 1 90 ? 11.626 4.521 -1.777 1.00 65.81 90 GLY A CA 1
ATOM 680 C C . GLY A 1 90 ? 12.166 3.839 -3.043 1.00 65.81 90 GLY A C 1
ATOM 681 O O . GLY A 1 90 ? 11.788 2.717 -3.343 1.00 65.81 90 GLY A O 1
ATOM 682 N N . SER A 1 91 ? 13.070 4.468 -3.794 1.00 72.88 91 SER A N 1
ATOM 683 C CA . SER A 1 91 ? 13.397 4.072 -5.168 1.00 72.88 91 SER A CA 1
ATOM 684 C C . SER A 1 91 ? 14.153 2.749 -5.275 1.00 72.88 91 SER A C 1
ATOM 686 O O . SER A 1 91 ? 13.934 1.986 -6.212 1.00 72.88 91 SER A O 1
ATOM 688 N N . GLY A 1 92 ? 15.027 2.466 -4.305 1.00 78.44 92 GLY A N 1
ATOM 689 C CA . GLY A 1 92 ? 15.681 1.164 -4.189 1.00 78.44 92 GLY A CA 1
ATOM 690 C C . GLY A 1 92 ? 14.698 0.080 -3.758 1.00 78.44 92 GLY A C 1
ATOM 691 O O . GLY A 1 92 ? 14.725 -1.008 -4.322 1.00 78.44 92 GLY A O 1
ATOM 692 N N . LEU A 1 93 ? 13.799 0.417 -2.826 1.00 84.69 93 LEU A N 1
ATOM 693 C CA . LEU A 1 93 ? 12.805 -0.507 -2.294 1.00 84.69 93 LEU A CA 1
ATOM 694 C C . LEU A 1 93 ? 11.785 -0.900 -3.364 1.00 84.69 93 LEU A C 1
ATOM 696 O O . LEU A 1 93 ? 11.658 -2.083 -3.641 1.00 84.69 93 LEU A O 1
ATOM 700 N N . LEU A 1 94 ? 11.169 0.071 -4.047 1.00 84.50 94 LEU A N 1
ATOM 701 C CA . LEU A 1 94 ? 10.246 -0.165 -5.162 1.00 84.50 94 LEU A CA 1
ATOM 702 C C . LEU A 1 94 ? 10.876 -1.063 -6.225 1.00 84.50 94 LEU A C 1
ATOM 704 O O . LEU A 1 94 ? 10.249 -2.002 -6.704 1.00 84.50 94 LEU A O 1
ATOM 708 N N . GLY A 1 95 ? 12.136 -0.790 -6.569 1.00 83.12 95 GLY A N 1
ATOM 709 C CA . GLY A 1 95 ? 12.855 -1.606 -7.527 1.00 83.12 95 GLY A CA 1
ATOM 710 C C . GLY A 1 95 ? 13.050 -3.044 -7.051 1.00 83.12 95 GLY A C 1
ATOM 711 O O . GLY A 1 95 ? 12.714 -3.972 -7.777 1.00 83.12 95 GLY A O 1
ATOM 712 N N . SER A 1 96 ? 13.538 -3.244 -5.826 1.00 84.38 96 SER A N 1
ATOM 713 C CA . SER A 1 96 ? 13.684 -4.591 -5.260 1.00 84.38 96 SER A CA 1
ATOM 714 C C . SER A 1 96 ? 12.351 -5.315 -5.059 1.00 84.38 96 SER A C 1
ATOM 716 O O . SER A 1 96 ? 12.311 -6.533 -5.154 1.00 84.38 96 SER A O 1
ATOM 718 N N . SER A 1 97 ? 11.265 -4.581 -4.809 1.00 86.94 97 SER A N 1
ATOM 719 C CA . SER A 1 97 ? 9.920 -5.132 -4.630 1.00 86.94 97 SER A CA 1
ATOM 720 C C . SER A 1 97 ? 9.262 -5.541 -5.948 1.00 86.94 97 SER A C 1
ATOM 722 O O . SER A 1 97 ? 8.366 -6.375 -5.934 1.00 86.94 97 SER A O 1
ATOM 724 N N . LEU A 1 98 ? 9.698 -4.966 -7.074 1.00 86.56 98 LEU A N 1
ATOM 725 C CA . LEU A 1 98 ? 9.266 -5.352 -8.419 1.00 86.56 98 LEU A CA 1
ATOM 726 C C . LEU A 1 98 ? 10.200 -6.382 -9.067 1.00 86.56 98 LEU A C 1
ATOM 728 O O . LEU A 1 98 ? 9.791 -7.045 -10.004 1.00 86.56 98 LEU A O 1
ATOM 732 N N . ASP A 1 99 ? 11.442 -6.537 -8.608 1.00 85.75 99 ASP A N 1
ATOM 733 C CA . ASP A 1 99 ? 12.375 -7.559 -9.105 1.00 85.75 99 ASP A CA 1
ATOM 734 C C . ASP A 1 99 ? 12.105 -8.913 -8.434 1.00 85.75 99 ASP A C 1
ATOM 736 O O . ASP A 1 99 ? 12.897 -9.405 -7.627 1.00 85.75 99 ASP A O 1
ATOM 740 N N . SER A 1 100 ? 10.970 -9.527 -8.780 1.00 71.88 100 SER A N 1
ATOM 741 C CA . SER A 1 100 ? 10.468 -10.774 -8.179 1.00 71.88 100 SER A CA 1
ATOM 742 C C . SER A 1 100 ? 11.476 -11.934 -8.233 1.00 71.88 100 SER A C 1
ATOM 744 O O . SER A 1 100 ? 11.421 -12.861 -7.426 1.00 71.88 100 SER A O 1
ATOM 746 N N . TYR A 1 101 ? 12.411 -11.888 -9.187 1.00 78.62 101 TYR A N 1
ATOM 747 C CA . TYR A 1 101 ? 13.440 -12.904 -9.411 1.00 78.62 101 TYR A CA 1
ATOM 748 C C . TYR A 1 101 ? 14.824 -12.524 -8.849 1.00 78.62 101 TYR A C 1
ATOM 750 O O . TYR A 1 101 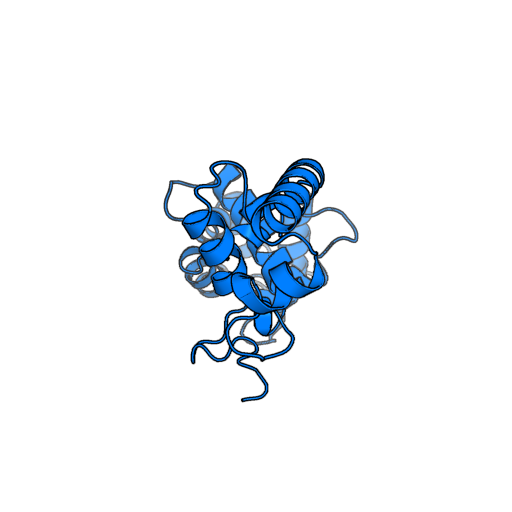? 15.757 -13.322 -8.964 1.00 78.62 101 TYR A O 1
ATOM 758 N N . GLY A 1 102 ? 14.988 -11.329 -8.267 1.00 82.25 102 GLY A N 1
ATOM 759 C CA . GLY A 1 102 ? 16.247 -10.846 -7.679 1.00 82.25 102 GLY A CA 1
ATOM 760 C C . GLY A 1 102 ? 17.410 -10.767 -8.673 1.00 82.25 102 GLY A C 1
ATOM 761 O O . GLY A 1 102 ? 18.568 -11.007 -8.329 1.00 82.25 102 GLY A O 1
ATOM 762 N N . CYS A 1 103 ? 17.101 -10.500 -9.935 1.00 85.25 103 CYS A N 1
ATOM 763 C CA . CYS A 1 103 ? 18.010 -10.631 -11.070 1.00 85.25 103 CYS A CA 1
ATOM 764 C C . CYS A 1 103 ? 18.452 -9.282 -11.659 1.00 85.25 103 CYS A C 1
ATOM 766 O O . CYS A 1 103 ? 19.212 -9.235 -12.633 1.00 85.25 103 CYS A O 1
ATOM 768 N N . GLY A 1 104 ? 18.016 -8.180 -11.048 1.00 89.50 104 GLY A N 1
ATOM 769 C CA . GLY A 1 104 ? 18.376 -6.811 -11.393 1.00 89.50 104 GLY A CA 1
ATOM 770 C C . GLY A 1 104 ? 17.627 -6.259 -12.603 1.00 89.50 104 GLY A C 1
ATOM 771 O O . GLY A 1 104 ? 18.087 -5.280 -13.204 1.00 89.50 104 GLY A O 1
ATOM 772 N N . PHE A 1 105 ? 16.502 -6.863 -12.986 1.00 91.12 105 PHE A N 1
ATOM 773 C CA . PHE A 1 105 ? 15.645 -6.386 -14.066 1.00 91.12 105 PHE A CA 1
ATOM 774 C C . PHE A 1 105 ? 14.165 -6.555 -13.732 1.00 91.12 105 PHE A C 1
ATOM 776 O O . PHE A 1 105 ? 13.799 -7.407 -12.938 1.00 91.12 105 PHE A O 1
ATOM 783 N N . VAL A 1 106 ? 13.333 -5.755 -14.393 1.00 93.12 106 VAL A N 1
ATOM 784 C CA . VAL A 1 106 ? 11.869 -5.854 -14.341 1.00 93.12 106 VAL A CA 1
ATOM 785 C C . VAL A 1 106 ? 11.313 -6.235 -15.712 1.00 93.12 106 VAL A C 1
ATOM 787 O O . VAL A 1 106 ? 11.915 -5.913 -16.752 1.00 93.12 106 VAL A O 1
ATOM 790 N N . CYS A 1 107 ? 10.178 -6.923 -15.727 1.00 93.06 107 CYS A N 1
ATOM 791 C CA . CYS A 1 107 ? 9.430 -7.325 -16.914 1.00 93.06 107 CYS A CA 1
ATOM 792 C C . CYS A 1 107 ? 7.928 -7.062 -16.754 1.00 93.06 107 CYS A C 1
ATOM 794 O O . CYS A 1 107 ? 7.482 -6.511 -15.756 1.00 93.06 107 CYS A O 1
ATOM 796 N N . GLN A 1 108 ? 7.139 -7.396 -17.777 1.00 92.94 108 GLN A N 1
ATOM 797 C CA . GLN A 1 108 ? 5.708 -7.083 -17.800 1.00 92.94 108 GLN A CA 1
ATOM 798 C C . GLN A 1 108 ? 4.948 -7.752 -16.649 1.00 92.94 108 GLN A C 1
ATOM 800 O O . GLN A 1 108 ? 4.053 -7.150 -16.059 1.00 92.94 108 GLN A O 1
ATOM 805 N N . GLU A 1 109 ? 5.318 -8.985 -16.325 1.00 90.88 109 GLU A N 1
ATOM 806 C CA . GLU A 1 109 ? 4.712 -9.796 -15.275 1.00 90.88 109 GLU A CA 1
ATOM 807 C C . GLU A 1 109 ? 4.809 -9.120 -13.900 1.00 90.88 109 GLU A C 1
ATOM 809 O O . GLU A 1 109 ? 3.836 -9.168 -13.147 1.00 90.88 109 GLU A O 1
ATOM 814 N N . ASP A 1 110 ? 5.903 -8.394 -13.630 1.00 91.25 110 ASP A N 1
ATOM 815 C CA . ASP A 1 110 ? 6.117 -7.628 -12.392 1.00 91.25 110 ASP A CA 1
ATOM 816 C C . ASP A 1 110 ? 5.106 -6.476 -12.217 1.00 91.25 110 ASP A C 1
ATOM 818 O O . ASP A 1 110 ? 4.920 -5.968 -11.116 1.00 91.25 110 ASP A O 1
ATOM 822 N N . PHE A 1 111 ? 4.419 -6.067 -13.288 1.00 91.56 111 PHE A N 1
ATOM 823 C CA . PHE A 1 111 ? 3.371 -5.042 -13.243 1.00 91.56 111 PHE A CA 1
ATOM 824 C C . PHE A 1 111 ? 1.964 -5.635 -13.309 1.00 91.56 111 PHE A C 1
ATOM 826 O O . PHE A 1 111 ? 1.040 -5.077 -12.721 1.00 91.56 111 PHE A O 1
ATOM 833 N N . VAL A 1 112 ? 1.791 -6.767 -13.998 1.00 90.25 112 VAL A N 1
ATOM 834 C CA . VAL A 1 112 ? 0.491 -7.445 -14.121 1.00 90.25 112 VAL A CA 1
ATOM 835 C C . VAL A 1 112 ? 0.006 -7.953 -12.767 1.00 90.25 112 VAL A C 1
ATOM 837 O O . VAL A 1 112 ? -1.166 -7.774 -12.436 1.00 90.25 112 VAL A O 1
ATOM 840 N N . TRP A 1 113 ? 0.888 -8.552 -11.958 1.00 88.50 113 TRP A N 1
ATOM 841 C CA . TRP A 1 113 ? 0.494 -8.966 -10.608 1.00 88.50 113 TRP A CA 1
ATOM 842 C C . TRP A 1 113 ? 0.104 -7.749 -9.761 1.00 88.50 113 TRP A C 1
ATOM 844 O O . TRP A 1 113 ? -0.878 -7.804 -9.022 1.00 88.50 113 TRP A O 1
ATOM 854 N N . LEU A 1 114 ? 0.834 -6.636 -9.913 1.00 90.19 114 LEU A N 1
ATOM 855 C CA . LEU A 1 114 ? 0.597 -5.422 -9.145 1.00 90.19 114 LEU A CA 1
ATOM 856 C C . LEU A 1 114 ? -0.749 -4.787 -9.508 1.00 90.19 114 LEU A C 1
ATOM 858 O O . LEU A 1 114 ? -1.436 -4.265 -8.632 1.00 90.19 114 LEU A O 1
ATOM 862 N N . ASP A 1 115 ? -1.175 -4.878 -10.769 1.00 90.00 115 ASP A N 1
ATOM 863 C CA . ASP A 1 115 ? -2.525 -4.486 -11.186 1.00 90.00 115 ASP A CA 1
ATOM 864 C C . ASP A 1 115 ? -3.605 -5.333 -10.502 1.00 90.00 115 ASP A C 1
ATOM 866 O O . ASP A 1 115 ? -4.609 -4.782 -10.044 1.00 90.00 115 ASP A O 1
ATOM 870 N N . GLY A 1 116 ? -3.362 -6.634 -10.319 1.00 88.31 116 GLY A N 1
ATOM 871 C CA . GLY A 1 116 ? -4.255 -7.533 -9.582 1.00 88.31 116 GLY A CA 1
ATOM 872 C C . GLY A 1 116 ? -4.263 -7.330 -8.061 1.00 88.31 116 GLY A C 1
ATOM 873 O O . GLY A 1 116 ? -5.289 -7.564 -7.422 1.00 88.31 116 GLY A O 1
ATOM 874 N N . TRP A 1 117 ? -3.156 -6.874 -7.468 1.00 89.88 117 TRP A N 1
ATOM 875 C CA . TRP A 1 117 ? -3.045 -6.682 -6.019 1.00 89.88 117 TRP A CA 1
ATOM 876 C C . TRP A 1 117 ? -3.885 -5.500 -5.528 1.00 89.88 117 TRP A C 1
ATOM 878 O O . TRP A 1 117 ? -3.716 -4.370 -5.984 1.00 89.88 117 TRP A O 1
ATOM 888 N N . ARG A 1 118 ? -4.793 -5.730 -4.579 1.00 87.19 118 ARG A N 1
ATOM 889 C CA . ARG A 1 118 ? -5.601 -4.671 -3.964 1.00 87.19 118 ARG A CA 1
ATOM 890 C C . ARG A 1 118 ? -4.990 -4.315 -2.607 1.00 87.19 118 ARG A C 1
ATOM 892 O O . ARG A 1 118 ? -5.120 -5.127 -1.696 1.00 87.19 118 ARG A O 1
ATOM 899 N N . PRO A 1 119 ? -4.311 -3.161 -2.470 1.00 88.44 119 PRO A N 1
ATOM 900 C CA . PRO A 1 119 ? -3.808 -2.740 -1.170 1.00 88.44 119 PRO A CA 1
ATOM 901 C C . PRO A 1 119 ? -4.977 -2.505 -0.211 1.00 88.44 119 PRO A C 1
ATOM 903 O O . PRO A 1 119 ? -6.055 -2.072 -0.630 1.00 88.44 119 PRO A O 1
ATOM 906 N N . VAL A 1 120 ? -4.750 -2.775 1.073 1.00 88.75 120 VAL A N 1
ATOM 907 C CA . VAL A 1 120 ? -5.691 -2.410 2.135 1.00 88.75 120 VAL A CA 1
ATOM 908 C C . VAL A 1 120 ? -5.909 -0.898 2.155 1.00 88.75 120 VAL A C 1
ATOM 910 O O . VAL A 1 120 ? -5.002 -0.121 1.858 1.00 88.75 120 VAL A O 1
ATOM 913 N N . GLU A 1 121 ? -7.132 -0.482 2.480 1.00 89.44 121 GLU A N 1
ATOM 914 C CA . GLU A 1 121 ? -7.598 0.902 2.311 1.00 89.44 121 GLU A CA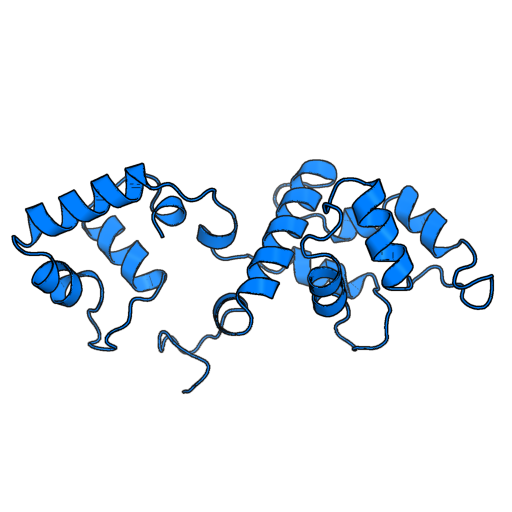 1
ATOM 915 C C . GLU A 1 121 ? -6.655 1.917 2.979 1.00 89.44 121 GLU A C 1
ATOM 917 O O . GLU A 1 121 ? -6.240 2.891 2.344 1.00 89.44 121 GLU A O 1
ATOM 922 N N . TRP A 1 122 ? -6.226 1.630 4.211 1.00 90.75 122 TRP A N 1
ATOM 923 C CA . TRP A 1 122 ? -5.357 2.499 5.004 1.00 90.75 122 TRP A CA 1
ATOM 924 C C . TRP A 1 122 ? -3.957 2.726 4.399 1.00 90.75 122 TRP A C 1
ATOM 926 O O . TRP A 1 122 ? -3.341 3.747 4.681 1.00 90.75 122 TRP A O 1
ATOM 936 N N . LEU A 1 123 ? -3.457 1.849 3.513 1.00 89.44 123 LEU A N 1
ATOM 937 C CA . LEU A 1 123 ? -2.162 2.058 2.832 1.00 89.44 123 LEU A CA 1
ATOM 938 C C . LEU A 1 123 ? -2.197 3.185 1.794 1.00 89.44 123 LEU A C 1
ATOM 940 O O . LEU A 1 123 ? -1.154 3.641 1.332 1.00 89.44 123 LEU A O 1
ATOM 944 N N . THR A 1 124 ? -3.393 3.555 1.342 1.00 86.62 124 THR A N 1
ATOM 945 C CA . THR A 1 124 ? -3.590 4.412 0.164 1.00 86.62 124 THR A CA 1
ATOM 946 C C . THR A 1 124 ? -4.233 5.754 0.491 1.00 86.62 124 THR A C 1
ATOM 948 O O . THR A 1 124 ? -4.308 6.641 -0.360 1.00 86.62 124 THR A O 1
ATOM 951 N N . VAL A 1 125 ? -4.702 5.922 1.719 1.00 90.12 125 VAL A N 1
ATOM 952 C CA . VAL A 1 125 ? -5.337 7.152 2.187 1.00 90.12 125 VAL A CA 1
ATOM 953 C C . VAL A 1 125 ? -4.324 8.036 2.900 1.00 90.12 125 VAL A C 1
ATOM 955 O O . VAL A 1 125 ? -3.280 7.589 3.367 1.00 90.12 125 VAL A O 1
ATOM 958 N N . THR A 1 126 ? -4.624 9.330 2.966 1.00 90.06 126 THR A N 1
ATOM 959 C CA . THR A 1 126 ? -3.812 10.255 3.759 1.00 90.06 126 THR A CA 1
ATOM 960 C C . THR A 1 126 ? -4.187 10.105 5.234 1.00 90.06 126 THR A C 1
ATOM 962 O O . THR A 1 126 ? -5.377 10.191 5.538 1.00 90.06 126 THR A O 1
ATOM 965 N N . PRO A 1 127 ? -3.215 9.939 6.150 1.00 93.12 127 PRO A N 1
ATOM 966 C CA . PRO A 1 127 ? -3.500 9.874 7.578 1.00 93.12 127 PRO A CA 1
ATOM 967 C C . PRO A 1 127 ? -4.262 11.110 8.071 1.00 93.12 127 PRO A C 1
ATOM 969 O O . PRO A 1 127 ? -3.890 12.250 7.779 1.00 93.12 127 PRO A O 1
ATOM 972 N N . ASN A 1 128 ? -5.305 10.880 8.861 1.00 95.81 128 ASN A N 1
ATOM 973 C CA . ASN A 1 128 ? -6.233 11.879 9.363 1.00 95.81 128 ASN A CA 1
ATOM 974 C C . ASN A 1 128 ? -6.302 11.830 10.896 1.00 95.81 128 ASN A C 1
ATOM 976 O O . ASN A 1 128 ? -7.077 11.096 11.512 1.00 95.81 128 ASN A O 1
ATOM 980 N N . GLN A 1 129 ? -5.480 12.669 11.528 1.00 95.00 129 GLN A N 1
ATOM 981 C CA . GLN A 1 129 ? -5.398 12.751 12.988 1.00 95.00 129 GLN A CA 1
ATOM 982 C C . GLN A 1 129 ? -6.676 13.306 13.635 1.00 95.00 129 GLN A C 1
ATOM 984 O O . GLN A 1 129 ? -6.953 13.003 14.797 1.00 95.00 129 GLN A O 1
ATOM 989 N N . GLU A 1 130 ? -7.446 14.120 12.909 1.00 96.31 130 GLU A N 1
ATOM 990 C CA . GLU A 1 130 ? -8.701 14.683 13.410 1.00 96.31 130 GLU A CA 1
ATOM 991 C C . GLU A 1 130 ? -9.773 13.597 13.519 1.00 96.31 130 GLU A C 1
ATOM 993 O O . GLU A 1 130 ? -10.429 13.484 14.557 1.00 96.31 130 GLU A O 1
ATOM 998 N N . GLU A 1 131 ? -9.885 12.737 12.504 1.00 95.38 131 GLU A N 1
ATOM 999 C CA . GLU A 1 131 ? -10.804 11.595 12.535 1.00 95.38 131 GLU A CA 1
ATOM 1000 C C . GLU A 1 131 ? -10.430 10.605 13.637 1.00 95.38 131 GLU A C 1
ATOM 1002 O O . GLU A 1 131 ? -11.296 10.184 14.410 1.00 95.38 131 GLU A O 1
ATOM 1007 N N . TRP A 1 132 ? -9.134 10.335 13.830 1.00 95.44 132 TRP A N 1
ATOM 1008 C CA . TRP A 1 132 ? -8.679 9.547 14.976 1.00 95.44 132 TRP A CA 1
ATOM 1009 C C . TRP A 1 132 ? -9.111 10.161 16.317 1.00 95.44 132 TRP A C 1
ATOM 1011 O O . TRP A 1 132 ? -9.594 9.455 17.209 1.00 95.44 132 TRP A O 1
ATOM 1021 N N . ALA A 1 133 ? -8.989 11.480 16.484 1.00 96.25 133 ALA A N 1
ATOM 1022 C CA . ALA A 1 133 ? -9.408 12.148 17.714 1.00 96.25 133 ALA A CA 1
ATOM 1023 C C . ALA A 1 133 ? -10.920 11.995 17.969 1.00 96.25 133 ALA A C 1
ATOM 1025 O O . ALA A 1 133 ? -11.331 11.722 19.105 1.00 96.25 133 ALA A O 1
ATOM 1026 N N . ILE A 1 134 ? -11.742 12.105 16.920 1.00 96.50 134 ILE A N 1
ATOM 1027 C CA . ILE A 1 134 ? -13.196 11.898 16.980 1.00 96.50 134 ILE A CA 1
ATOM 1028 C C . ILE A 1 134 ? -13.517 10.448 17.364 1.00 96.50 134 ILE A C 1
ATOM 1030 O O . ILE A 1 134 ? -14.307 10.202 18.281 1.00 96.50 134 ILE A O 1
ATOM 1034 N N . MET A 1 135 ? -12.871 9.482 16.717 1.00 96.19 135 MET A N 1
ATOM 1035 C CA . MET A 1 135 ? -13.045 8.048 16.954 1.00 96.19 135 MET A CA 1
ATOM 1036 C C . MET A 1 135 ? -12.641 7.644 18.375 1.00 96.19 135 MET A C 1
ATOM 1038 O O . MET A 1 135 ? -13.383 6.944 19.073 1.00 96.19 135 MET A O 1
ATOM 1042 N N . LYS A 1 136 ? -11.520 8.167 18.876 1.00 95.62 136 LYS A N 1
ATOM 1043 C CA . LYS A 1 136 ? -11.075 7.965 20.260 1.00 95.62 136 LYS A CA 1
ATOM 1044 C C . LYS A 1 136 ? -12.063 8.544 21.278 1.00 95.62 136 LYS A C 1
ATOM 1046 O O . LYS A 1 136 ? -12.334 7.916 22.311 1.00 95.62 136 LYS A O 1
ATOM 1051 N N . ALA A 1 137 ? -12.622 9.724 21.003 1.00 95.81 137 ALA A N 1
ATOM 1052 C CA . ALA A 1 137 ? -13.651 10.330 21.844 1.00 95.81 137 ALA A CA 1
ATOM 1053 C C . ALA A 1 137 ? -14.947 9.501 21.839 1.00 95.81 137 ALA A C 1
ATOM 1055 O O . ALA A 1 137 ? -15.540 9.284 22.898 1.00 95.81 137 ALA A O 1
ATOM 1056 N N . LEU A 1 138 ? -15.351 8.977 20.678 1.00 96.12 138 LEU A N 1
ATOM 1057 C CA . LEU A 1 138 ? -16.506 8.092 20.531 1.00 96.12 138 LEU A CA 1
ATOM 1058 C C . LEU A 1 138 ? -16.351 6.812 21.365 1.00 96.12 138 LEU A C 1
ATOM 1060 O O . LEU A 1 138 ? -17.241 6.498 22.157 1.00 96.12 138 LEU A O 1
ATOM 1064 N N . LEU A 1 139 ? -15.211 6.125 21.248 1.00 95.69 139 LEU A N 1
ATOM 1065 C CA . LEU A 1 139 ? -14.889 4.926 22.031 1.00 95.69 139 LEU A CA 1
ATOM 1066 C C . LEU A 1 139 ? -14.968 5.188 23.538 1.00 95.69 139 LEU A C 1
ATOM 1068 O O . LEU A 1 139 ? -15.611 4.446 24.284 1.00 95.69 139 LEU A O 1
ATOM 1072 N N . THR A 1 140 ? -14.348 6.282 23.984 1.00 95.19 140 THR A N 1
ATOM 1073 C CA . THR A 1 140 ? -14.322 6.654 25.404 1.00 95.19 140 THR A CA 1
ATOM 1074 C C . THR A 1 140 ? -15.719 7.001 25.913 1.00 95.19 140 THR A C 1
ATOM 1076 O O . THR A 1 140 ? -16.082 6.596 27.015 1.00 95.19 140 THR A O 1
ATOM 1079 N N . ARG A 1 141 ? -16.531 7.695 25.107 1.00 95.88 141 ARG A N 1
ATOM 1080 C CA . ARG A 1 141 ? -17.914 8.048 25.449 1.00 95.88 141 ARG A CA 1
ATOM 1081 C C . ARG A 1 141 ? -18.808 6.817 25.590 1.00 95.88 141 ARG A C 1
ATOM 1083 O O . ARG A 1 141 ? -19.619 6.774 26.507 1.00 95.88 141 ARG A O 1
ATOM 1090 N N . VAL A 1 142 ? -18.682 5.843 24.688 1.00 94.88 142 VAL A N 1
ATOM 1091 C CA . VAL A 1 142 ? -19.534 4.641 24.673 1.00 94.88 142 VAL A CA 1
ATOM 1092 C C . VAL A 1 142 ? -19.184 3.694 25.818 1.00 94.88 142 VAL A C 1
ATOM 1094 O O . VAL A 1 142 ? -20.074 3.174 26.485 1.00 94.88 142 VAL A O 1
ATOM 1097 N N . GLU A 1 143 ? -17.896 3.478 26.079 1.00 95.44 143 GLU A N 1
ATOM 1098 C CA . GLU A 1 143 ? -17.462 2.470 27.053 1.00 95.44 143 GLU A CA 1
ATOM 1099 C C . GLU A 1 143 ? -17.177 3.050 28.446 1.00 95.44 143 GLU A C 1
ATOM 1101 O O . GLU A 1 143 ? -17.139 2.303 29.431 1.00 95.44 143 GLU A O 1
ATOM 1106 N N . GLY A 1 144 ? -17.011 4.372 28.544 1.00 95.31 144 GLY A N 1
ATOM 1107 C CA . GLY A 1 144 ? -16.737 5.130 29.767 1.00 95.31 144 GLY A CA 1
ATOM 1108 C C . GLY A 1 144 ? -15.261 5.170 30.171 1.00 95.31 144 GLY A C 1
ATOM 1109 O O . GLY A 1 144 ? -14.889 5.957 31.037 1.00 95.31 144 GLY A O 1
ATOM 1110 N N . HIS A 1 145 ? -14.408 4.337 29.566 1.00 95.06 145 HIS A N 1
ATOM 1111 C CA . HIS A 1 145 ? -12.978 4.283 29.871 1.00 95.06 145 HIS A CA 1
ATOM 1112 C C . HIS A 1 145 ? -12.161 3.743 28.679 1.00 95.06 145 HIS A C 1
ATOM 1114 O O . HIS A 1 145 ? -12.556 2.720 28.112 1.00 95.06 145 HIS A O 1
ATOM 1120 N N . PRO A 1 146 ? -10.993 4.326 28.335 1.00 93.62 146 PRO A N 1
ATOM 1121 C CA . PRO A 1 146 ? -10.196 3.904 27.177 1.00 93.62 146 PRO A CA 1
ATOM 1122 C C . PRO A 1 146 ? -9.766 2.432 27.200 1.00 93.62 146 PRO A C 1
ATOM 1124 O O . PRO A 1 146 ? -9.945 1.730 26.213 1.00 93.62 146 PRO A O 1
ATOM 1127 N N . LEU A 1 147 ? -9.275 1.922 28.339 1.00 94.12 147 LEU A N 1
ATOM 1128 C CA . LEU A 1 147 ? -8.876 0.505 28.448 1.00 94.12 147 LEU A CA 1
ATOM 1129 C C . LEU A 1 147 ? -10.054 -0.458 28.265 1.00 94.12 147 LEU A C 1
ATOM 1131 O O . LEU A 1 147 ? -9.891 -1.553 27.736 1.00 94.12 147 LEU A O 1
ATOM 1135 N N . LYS A 1 148 ? -11.253 -0.049 28.694 1.00 95.50 148 LYS A N 1
ATOM 1136 C CA . LYS A 1 148 ? -12.459 -0.850 28.503 1.00 95.50 148 LYS A CA 1
ATOM 1137 C C . LYS A 1 148 ? -12.879 -0.829 27.035 1.00 95.50 148 LYS A C 1
ATOM 1139 O O . LYS A 1 148 ? -13.280 -1.865 26.526 1.00 95.50 148 LYS A O 1
ATOM 1144 N N . ALA A 1 149 ? -12.735 0.312 26.360 1.00 95.62 149 ALA A N 1
ATOM 1145 C CA . ALA A 1 149 ? -12.957 0.405 24.924 1.00 95.62 149 ALA A CA 1
ATOM 1146 C C . ALA A 1 149 ? -11.996 -0.476 24.128 1.00 95.62 149 ALA A C 1
ATOM 1148 O O . ALA A 1 149 ? -12.456 -1.242 23.289 1.00 95.62 149 ALA A O 1
ATOM 1149 N N . TRP A 1 150 ? -10.705 -0.446 24.462 1.00 94.75 150 TRP A N 1
ATOM 1150 C CA . TRP A 1 150 ? -9.713 -1.348 23.884 1.00 94.75 150 TRP A CA 1
ATOM 1151 C C . TRP A 1 150 ? -10.152 -2.811 24.025 1.00 94.75 150 TRP A C 1
ATOM 1153 O O . TRP A 1 150 ? -10.442 -3.457 23.028 1.00 94.75 150 TRP A O 1
ATOM 1163 N N . ARG A 1 151 ? -10.343 -3.291 25.261 1.00 94.94 151 ARG A N 1
ATOM 1164 C CA . ARG A 1 151 ? -10.649 -4.706 25.542 1.00 94.94 151 ARG A CA 1
ATOM 1165 C C . ARG A 1 151 ? -12.025 -5.197 25.097 1.00 94.94 151 ARG A C 1
ATOM 1167 O O . ARG A 1 151 ? -12.228 -6.397 24.998 1.00 94.94 151 ARG A O 1
ATOM 1174 N N . LYS A 1 152 ? -13.013 -4.312 24.939 1.00 93.94 152 LYS A N 1
ATOM 1175 C CA . LYS A 1 152 ? -14.384 -4.718 24.575 1.00 93.94 152 LYS A CA 1
ATOM 1176 C C . LYS A 1 152 ? -14.723 -4.507 23.109 1.00 93.94 152 LYS A C 1
ATOM 1178 O O . LYS A 1 152 ? -15.668 -5.127 22.625 1.00 93.94 152 LYS A O 1
ATOM 1183 N N . ARG A 1 153 ? -14.044 -3.575 22.439 1.00 94.12 153 ARG A N 1
ATOM 1184 C CA . ARG A 1 153 ? -14.380 -3.171 21.070 1.00 94.12 153 ARG A CA 1
ATOM 1185 C C . ARG A 1 153 ? -13.273 -3.477 20.081 1.00 94.12 153 ARG A C 1
ATOM 1187 O O . ARG A 1 153 ? -13.613 -3.956 19.010 1.00 94.12 153 ARG A O 1
ATOM 1194 N N . LEU A 1 154 ? -12.022 -3.184 20.432 1.00 94.31 154 LEU A N 1
ATOM 1195 C CA . LEU A 1 154 ? -10.900 -3.252 19.496 1.00 94.31 154 LEU A CA 1
ATOM 1196 C C . LEU A 1 154 ? -10.157 -4.590 19.554 1.00 94.31 154 LEU A C 1
ATOM 1198 O O . LEU A 1 154 ? -9.894 -5.156 18.515 1.00 94.31 154 LEU A O 1
ATOM 1202 N N . ASP A 1 155 ? -9.858 -5.087 20.749 1.00 94.12 155 ASP A N 1
ATOM 1203 C CA . ASP A 1 155 ? -9.102 -6.323 21.005 1.00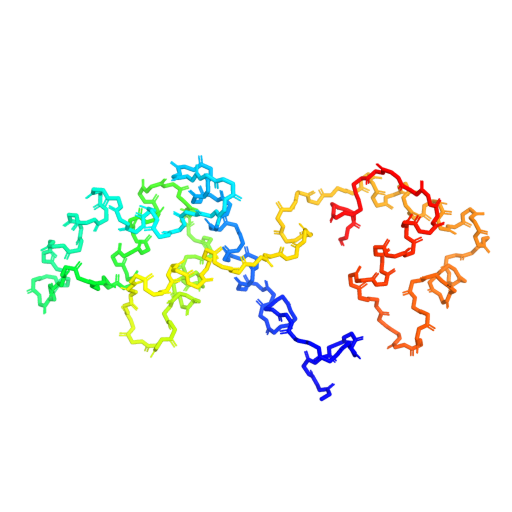 94.12 155 ASP A CA 1
ATOM 1204 C C . ASP A 1 155 ? -10.077 -7.344 21.605 1.00 94.12 155 ASP A C 1
ATOM 1206 O O . ASP A 1 155 ? -10.139 -7.540 22.825 1.00 94.12 155 ASP A O 1
ATOM 1210 N N . LYS A 1 156 ? -10.982 -7.858 20.757 1.00 90.44 156 LYS A N 1
ATOM 1211 C CA . LYS A 1 156 ? -12.077 -8.756 21.181 1.00 90.44 156 LYS A CA 1
ATOM 1212 C C . LYS A 1 156 ? -11.580 -10.184 21.399 1.00 90.44 156 LYS A C 1
ATOM 1214 O O . LYS A 1 156 ? -12.231 -10.943 22.119 1.00 90.44 156 LYS A O 1
ATOM 1219 N N . ASP A 1 157 ? -10.472 -10.540 20.763 1.00 88.56 157 ASP A N 1
ATOM 1220 C CA . ASP A 1 157 ? -9.885 -11.874 20.780 1.00 88.56 157 ASP A CA 1
ATOM 1221 C C . ASP A 1 157 ? -8.800 -12.064 21.858 1.00 88.56 157 ASP A C 1
ATOM 1223 O O . ASP A 1 157 ? -8.322 -13.184 22.038 1.00 88.56 157 ASP A O 1
ATOM 1227 N N . ASP A 1 158 ? -8.472 -11.012 22.624 1.00 89.69 158 ASP A N 1
ATOM 1228 C CA . ASP A 1 158 ? -7.416 -11.006 23.651 1.00 89.69 158 ASP A CA 1
ATOM 1229 C C . ASP A 1 158 ? -6.018 -11.293 23.069 1.00 89.69 158 ASP A C 1
ATOM 1231 O O . ASP A 1 158 ? -5.138 -11.824 23.754 1.00 89.69 158 ASP A O 1
ATOM 1235 N N . SER A 1 159 ? -5.793 -10.927 21.802 1.00 88.69 159 SER A N 1
ATOM 1236 C CA . SER A 1 159 ? -4.479 -10.973 21.153 1.00 88.69 159 SER A CA 1
ATOM 1237 C C . SER A 1 159 ? -3.514 -9.924 21.708 1.00 88.69 159 SER A C 1
ATOM 1239 O O . SER A 1 159 ? -2.298 -10.043 21.528 1.00 88.69 159 SER A O 1
ATOM 1241 N N . ASN A 1 160 ? -4.029 -8.912 22.421 1.00 89.56 160 ASN A N 1
ATOM 1242 C CA . ASN A 1 160 ? -3.271 -7.751 22.897 1.00 89.56 160 ASN A CA 1
ATOM 1243 C C . ASN A 1 160 ? -2.670 -6.921 21.741 1.00 89.56 160 ASN A C 1
ATOM 1245 O O . ASN A 1 160 ? -1.731 -6.140 21.9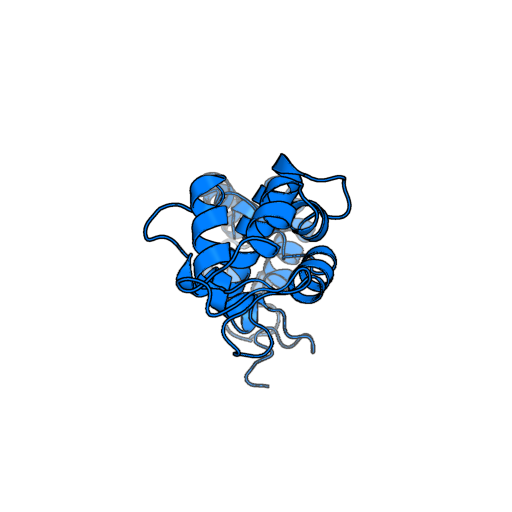27 1.00 89.56 160 ASN A O 1
ATOM 1249 N N . THR A 1 161 ? -3.248 -7.079 20.555 1.00 89.25 161 THR A N 1
ATOM 1250 C CA . THR A 1 161 ? -3.031 -6.299 19.339 1.00 89.25 161 THR A CA 1
ATOM 1251 C C . THR A 1 161 ? -4.393 -5.921 18.763 1.00 89.25 161 THR A C 1
ATOM 1253 O O . THR A 1 161 ? -5.420 -6.327 19.290 1.00 89.25 161 THR A O 1
ATOM 1256 N N . VAL A 1 162 ? -4.416 -5.075 17.737 1.00 90.19 162 VAL A N 1
ATOM 1257 C CA . VAL A 1 162 ? -5.649 -4.766 17.007 1.00 90.19 162 VAL A CA 1
ATOM 1258 C C . VAL A 1 162 ? -5.324 -4.922 15.537 1.00 90.19 162 VAL A C 1
ATOM 1260 O O . VAL A 1 162 ? -4.352 -4.329 15.065 1.00 90.19 162 VAL A O 1
ATOM 1263 N N . SER A 1 163 ? -6.106 -5.729 14.834 1.00 88.19 163 SER A N 1
ATOM 1264 C CA . SER A 1 163 ? -6.044 -5.853 13.380 1.00 88.19 163 SER A CA 1
ATOM 1265 C C . SER A 1 163 ? -6.841 -4.743 12.694 1.00 88.19 163 SER A C 1
ATOM 1267 O O . SER A 1 163 ? -7.735 -4.124 13.281 1.00 88.19 163 SER A O 1
ATOM 1269 N N . TRP A 1 164 ? -6.562 -4.509 11.410 1.00 90.06 164 TRP A N 1
ATOM 1270 C CA . TRP A 1 164 ? -7.370 -3.587 10.606 1.00 90.06 164 TRP A CA 1
ATOM 1271 C C . TRP A 1 164 ? -8.846 -4.015 10.566 1.00 90.06 164 TRP A C 1
ATOM 1273 O O . TRP A 1 164 ? -9.743 -3.175 10.655 1.00 90.06 164 TRP A O 1
ATOM 1283 N N . VAL A 1 165 ? -9.109 -5.323 10.478 1.00 89.31 165 VAL A N 1
ATOM 1284 C CA . VAL A 1 165 ? -10.468 -5.879 10.432 1.00 89.31 165 VAL A CA 1
ATOM 1285 C C . VAL A 1 165 ? -11.219 -5.599 11.731 1.00 89.31 165 VAL A C 1
ATOM 1287 O O . VAL A 1 165 ? -12.365 -5.145 11.686 1.00 89.31 165 VAL A O 1
ATOM 1290 N N . GLU A 1 166 ? -10.585 -5.809 12.885 1.00 92.06 166 GLU A N 1
ATOM 1291 C CA . GLU A 1 166 ? -11.183 -5.511 14.189 1.00 92.06 166 GLU A CA 1
ATOM 1292 C C . GLU A 1 166 ? -11.456 -4.022 14.363 1.00 92.06 166 GLU A C 1
ATOM 1294 O O . GLU A 1 166 ? -12.554 -3.635 14.772 1.00 92.06 166 GLU A O 1
ATOM 1299 N N . PHE A 1 167 ? -10.484 -3.181 14.009 1.00 94.31 167 PHE A N 1
ATOM 1300 C CA . PHE A 1 167 ? -10.623 -1.734 14.084 1.00 94.31 167 PHE A CA 1
ATOM 1301 C C . PHE A 1 167 ? -11.784 -1.246 13.226 1.00 94.31 167 PHE A C 1
ATOM 1303 O O . PHE A 1 167 ? -12.696 -0.590 13.734 1.00 94.31 167 PHE A O 1
ATOM 1310 N N . ARG A 1 168 ? -11.808 -1.624 11.945 1.00 94.56 168 ARG A N 1
ATOM 1311 C CA . ARG A 1 168 ? -12.884 -1.261 11.022 1.00 94.56 168 ARG A CA 1
ATOM 1312 C C . ARG A 1 168 ? -14.241 -1.733 11.535 1.00 94.56 168 ARG A C 1
ATOM 1314 O O . ARG A 1 168 ? -15.164 -0.925 11.647 1.00 94.56 168 ARG A O 1
ATOM 1321 N N . SER A 1 169 ? -14.341 -3.005 11.919 1.00 93.88 169 SER A N 1
ATOM 1322 C CA . SER A 1 169 ? -15.585 -3.600 12.421 1.00 93.88 169 SER A CA 1
ATOM 1323 C C . SER A 1 169 ? -16.096 -2.877 13.668 1.00 93.88 169 SER A C 1
ATOM 1325 O O . SER A 1 169 ? -17.289 -2.600 13.782 1.00 93.88 169 SER A O 1
ATOM 1327 N N . ALA A 1 170 ? -15.205 -2.502 14.591 1.00 95.62 170 ALA A N 1
ATOM 1328 C CA . ALA A 1 170 ? -15.575 -1.785 15.805 1.00 95.62 170 ALA A CA 1
ATOM 1329 C C . ALA A 1 170 ? -16.253 -0.440 15.507 1.00 95.62 170 ALA A C 1
ATOM 1331 O O . ALA A 1 170 ? -17.232 -0.085 16.167 1.00 95.62 170 ALA A O 1
ATOM 1332 N N . PHE A 1 171 ? -15.771 0.312 14.516 1.00 96.44 171 PHE A N 1
ATOM 1333 C CA . PHE A 1 171 ? -16.340 1.618 14.171 1.00 96.44 171 PHE A CA 1
ATOM 1334 C C . PHE A 1 171 ? -17.569 1.527 13.265 1.00 96.44 171 PHE A C 1
ATOM 1336 O O . PHE A 1 171 ? -18.490 2.338 13.414 1.00 96.44 171 PHE A O 1
ATOM 1343 N N . GLU A 1 172 ? -17.649 0.509 12.411 1.00 95.00 172 GLU A N 1
ATOM 1344 C CA . GLU A 1 172 ? -18.867 0.190 11.664 1.00 95.00 172 GLU A CA 1
ATOM 1345 C C . GLU A 1 172 ? -20.020 -0.196 12.610 1.00 95.00 172 GLU A C 1
ATOM 1347 O O . GLU A 1 172 ? -21.124 0.344 12.483 1.00 95.00 172 GLU A O 1
ATOM 1352 N N . GLU A 1 173 ? -19.759 -1.030 13.626 1.00 95.38 173 GLU A N 1
ATOM 1353 C CA . GLU A 1 173 ? -20.720 -1.401 14.681 1.00 95.38 173 GLU A CA 1
ATOM 1354 C C . GLU A 1 173 ? -21.194 -0.195 15.508 1.00 95.38 173 GLU A C 1
ATOM 1356 O O . GLU A 1 173 ? -22.342 -0.149 15.957 1.00 95.38 173 GLU A O 1
ATOM 1361 N N . LEU A 1 174 ? -20.324 0.799 15.713 1.00 94.75 174 LEU A N 1
ATOM 1362 C CA . LEU A 1 174 ? -20.663 2.051 16.396 1.00 94.75 174 LEU A CA 1
ATOM 1363 C C . LEU A 1 174 ? -21.425 3.040 15.502 1.00 94.75 174 LEU A C 1
ATOM 1365 O O . LEU A 1 174 ? -21.813 4.113 15.969 1.00 94.75 174 LEU A O 1
ATOM 1369 N N . GLY A 1 175 ? -21.653 2.696 14.232 1.00 95.06 175 GLY A N 1
ATOM 1370 C CA . GLY A 1 175 ? -22.352 3.545 13.276 1.00 95.06 175 GLY A CA 1
ATOM 1371 C C . GLY A 1 175 ? -21.547 4.773 12.855 1.00 95.06 175 GLY A C 1
ATOM 1372 O O . GLY A 1 175 ? -22.139 5.755 12.406 1.00 95.06 175 GLY A O 1
ATOM 1373 N N . PHE A 1 176 ? -20.220 4.743 13.001 1.00 95.50 176 PHE A N 1
ATOM 1374 C CA . PHE A 1 176 ? -19.359 5.813 12.516 1.00 95.50 176 PHE A CA 1
ATOM 1375 C C . PHE A 1 176 ? -19.435 5.899 10.981 1.00 95.50 176 PHE A C 1
ATOM 1377 O O . PHE A 1 176 ? -19.698 4.909 10.292 1.00 95.50 176 PHE A O 1
ATOM 1384 N N . ARG A 1 177 ? -19.314 7.117 10.446 1.00 94.31 177 ARG A N 1
ATOM 1385 C CA . ARG A 1 177 ? -19.481 7.424 9.011 1.00 94.31 177 ARG A CA 1
ATOM 1386 C C . ARG A 1 177 ? -18.349 8.290 8.446 1.00 94.31 177 ARG A C 1
ATOM 1388 O O . ARG A 1 177 ? -18.452 8.706 7.298 1.00 94.31 177 ARG A O 1
ATOM 1395 N N . GLY A 1 178 ? -17.337 8.597 9.259 1.00 94.00 178 GLY A N 1
ATOM 1396 C CA . GLY A 1 178 ? -16.148 9.335 8.836 1.00 94.00 178 GLY A CA 1
ATOM 1397 C C . GLY A 1 178 ? -15.104 8.429 8.183 1.00 94.00 178 GLY A C 1
ATOM 1398 O O . GLY A 1 178 ? -15.371 7.260 7.891 1.00 94.00 178 GLY A O 1
ATOM 1399 N N . ASP A 1 179 ? -13.909 8.974 7.975 1.00 94.56 179 ASP A N 1
ATOM 1400 C CA . ASP A 1 179 ? -12.786 8.275 7.342 1.00 94.56 179 ASP A CA 1
ATOM 1401 C C . ASP A 1 179 ? -12.083 7.317 8.320 1.00 94.56 179 ASP A C 1
ATOM 1403 O O . ASP A 1 179 ? -11.137 7.681 9.018 1.00 94.56 179 ASP A O 1
ATOM 1407 N N . ILE A 1 180 ? -12.571 6.073 8.378 1.00 96.25 180 ILE A N 1
ATOM 1408 C CA . ILE A 1 180 ? -11.993 5.013 9.222 1.00 96.25 180 ILE A CA 1
ATOM 1409 C C . ILE A 1 180 ? -10.564 4.681 8.779 1.00 96.25 180 ILE A C 1
ATOM 1411 O O . ILE A 1 180 ? -9.703 4.468 9.626 1.00 96.25 180 ILE A O 1
ATOM 1415 N N . ALA A 1 181 ? -10.311 4.629 7.469 1.00 94.75 181 ALA A N 1
ATOM 1416 C CA . ALA A 1 181 ? -9.013 4.240 6.929 1.00 94.75 181 ALA A CA 1
ATOM 1417 C C . ALA A 1 181 ? -7.947 5.303 7.201 1.00 94.75 181 ALA A C 1
ATOM 1419 O O . ALA A 1 181 ? -6.826 4.955 7.550 1.00 94.75 181 ALA A O 1
ATOM 1420 N N . GLY A 1 182 ? -8.293 6.587 7.087 1.00 94.38 182 GLY A N 1
ATOM 1421 C CA . GLY A 1 182 ? -7.387 7.680 7.433 1.00 94.38 182 GLY A CA 1
ATOM 1422 C C . GLY A 1 182 ? -7.076 7.751 8.930 1.00 94.38 182 GLY A C 1
ATOM 1423 O O . GLY A 1 182 ? -6.039 8.283 9.312 1.00 94.38 182 GLY A O 1
ATOM 1424 N N . ALA A 1 183 ? -7.948 7.228 9.790 1.00 95.06 183 ALA A N 1
ATOM 1425 C CA . ALA A 1 183 ? -7.767 7.249 11.241 1.00 95.06 183 ALA A CA 1
ATOM 1426 C C . ALA A 1 183 ? -6.958 6.069 11.814 1.00 95.06 183 ALA A C 1
ATOM 1428 O O . ALA A 1 183 ? -6.740 6.038 13.030 1.00 95.06 183 ALA A O 1
ATOM 1429 N N . TRP A 1 184 ? -6.577 5.107 10.971 1.00 92.44 184 TRP A N 1
ATOM 1430 C CA . TRP A 1 184 ? -5.699 3.982 11.302 1.00 92.44 184 TRP A CA 1
ATOM 1431 C C . TRP A 1 184 ? -4.229 4.410 11.291 1.00 92.44 184 TRP A C 1
ATOM 1433 O O . TRP A 1 184 ? -3.524 4.093 12.277 1.00 92.44 184 TRP A O 1
#

Radius of gyration: 20.58 Å; chains: 1; bounding box: 49×33×57 Å

Foldseek 3Di:
DVQPLVPPPDHDPCSVPVLLLLLLLLLFVVQCVPQHDPQTGLLVVCVDPVNQVLQQDQPPVNPDHDSFKDFLVSVLVVCVVVVSDDDPPCSVSNSCSLPPVNPRMHGSVSRVVSSVDDRDLLSNDAADQPVLVVVQVLLCVVQVHNVSSCPVQAPVPVSVDGDLVSQVVSCVVSVDDDDSSNND

pLDDT: mean 87.66, std 9.21, range [49.19, 96.5]

Sequence (184 aa):
RSLDLDGDGEVGLEALAPVAAETLAGFKQWAVAHYGTDLGSCALFWASPMLTELRKAPQRQGRWRSDKKMLLSAFVSALRDAGAIKRGEGSGLLGSSLDSYGCGFVCQEDFVWLDGWRPVEWLTVTPNQEEWAIMKALLTRVEGHPLKAWRKRLDKDDSNTVSWVEFRSAFEELGFRGDIAGAW